Protein AF-A0AA38FRG4-F1 (afdb_monomer)

Radius of gyration: 27.63 Å; Cα contacts (8 Å, |Δi|>4): 404; chains: 1; bounding box: 90×55×82 Å

Sequence (352 aa):
MNSLAKKHKYNHRPVVGMKALSFIKSSSHKRFLVSGFQTSMDIDGVNDRKAYLTDAPTVLHEALYTKGMEDLHLLQPQICNYYSETVTPDWLAQAKAAVPHGQQQQNVPTTPKHKEEDETFQVIEEFNKWRSDPELAEAVAAIKALAAVIKRSQANTMMELEHELTNASDSLKAWNEMSISLSAGCDLFMRYVTRTNALEYEDFSAGKSRLIERGERFGEISFKARKTIAMLGQDFVRDCSTILVHGFSRVVLALLKMAALNGKHFSVICTEGRPDNTGIEMSKELIAAGVPVKLILDSAVAYTMEKIDTVLFGADGVVESGGIINMIGTYQTALVAHSMNKPVYVAAESFK

Secondary structure (DSSP, 8-state):
--------------------------SSS---EE-------------------------SSSSSSSS-TT-TTSSTTTSTTS------HHHHHHHHHTS-----------------------HHHHHHHHHTSTTS-HHHHHHHHHHHHHHH---SSHHHHHHHHHHHHHHHHHH-TT-HHHHHHHHHHHHHHHSS-GGG-S-HHHHHHHHHHHHHHHHHHHHHHHHHHHHHHGGGS-TTEEEEE-S--HHHHHHHHHHHHTT--EEEEEE--TTTTHHHHHHHHHHHTT--EEEE-GGGHHHHGGG-SEEEE--SEE-TTS-EE-STTHHHHHHHHHHTT--EEEEE-TT-

Foldseek 3Di:
DDDDDDDDDDDDDDDDDDDDDPFPDFPPPAGADEPDDDDDDDDDDDDDDDDDDDDDDPPPPPPPPPDDDDPPPVCVVPPVPPDPPPCDVVVVVVVVVVDDPDDDDDDDPDDDPDDDDDDDDDLVVQLVVQVVDPLDDSLLSSLVSLLVLLVPDPDQDPVVSLVSLVVSLVVQCVVPVPQPLNNLSSVVLSCQLVVDPPPPDPHPVVSSVVSSVRSVVVSVCLSCQLVVLLVVVLVVQAAAFEEEEEFDDPSVLSNLLSNVVVPGAYAYEFELHPDVRRSVVSQVSCVVSVHHYDYDHLVCLLVCLVRHQAYEYEASDADPSRDGHDGPSPVVNVVSCVVVVHYYYYGYYPSD

Mean predicted aligned error: 16.5 Å

InterPro domains:
  IPR000649 Initiation factor 2B-related [PF01008] (134-352)
  IPR037171 NagB/RpiA transferase-like [SSF100950] (134-352)
  IPR042528 Translation initiation factor eIF-2B subunit alpha, N-terminal [G3DSA:1.20.120.1070] (118-221)
  IPR042529 Initiation factor 2B-like, C-terminal [G3DSA:3.40.50.10470] (224-352)
  IPR051501 Eukaryotic initiation factor 2B subunits alpha/beta/delta [PTHR45860] (86-352)

Structure (mmCIF, N/CA/C/O backbone):
data_AF-A0AA38FRG4-F1
#
_entry.id   AF-A0AA38FRG4-F1
#
loop_
_atom_site.group_PDB
_atom_site.id
_atom_site.type_symbol
_atom_site.label_atom_id
_atom_site.label_alt_id
_atom_site.label_comp_id
_atom_site.label_asym_id
_atom_site.label_entity_id
_atom_site.label_seq_id
_atom_site.pdbx_PDB_ins_code
_atom_site.Cartn_x
_atom_site.Cartn_y
_atom_site.Cartn_z
_atom_site.occupancy
_atom_site.B_iso_or_equiv
_atom_site.auth_seq_id
_atom_site.auth_comp_id
_atom_site.auth_asym_id
_atom_site.auth_atom_id
_atom_site.pdbx_PDB_model_num
ATOM 1 N N . MET A 1 1 ? -52.459 -33.312 -27.456 1.00 32.09 1 MET A N 1
ATOM 2 C CA . MET A 1 1 ? -51.080 -33.629 -27.035 1.00 32.09 1 MET A CA 1
ATOM 3 C C . MET A 1 1 ? -50.402 -32.330 -26.625 1.00 32.09 1 MET A C 1
ATOM 5 O O . MET A 1 1 ? -50.318 -31.457 -27.471 1.00 32.09 1 MET A O 1
ATOM 9 N N . ASN A 1 2 ? -50.073 -32.217 -25.328 1.00 27.27 2 ASN A N 1
ATOM 10 C CA . ASN A 1 2 ? -48.983 -31.476 -24.653 1.00 27.27 2 ASN A CA 1
ATOM 11 C C . ASN A 1 2 ? -48.492 -30.148 -25.282 1.00 27.27 2 ASN A C 1
ATOM 13 O O . ASN A 1 2 ? -48.165 -30.104 -26.452 1.00 27.27 2 ASN A O 1
ATOM 17 N N . SER A 1 3 ? -48.288 -29.033 -24.577 1.00 27.42 3 SER A N 1
ATOM 18 C CA . SER A 1 3 ? -47.913 -28.831 -23.176 1.00 27.42 3 SER A CA 1
ATOM 19 C C . SER A 1 3 ? -48.090 -27.352 -22.814 1.00 27.42 3 SER A C 1
ATOM 21 O O . SER A 1 3 ? -47.781 -26.463 -23.604 1.00 27.42 3 SER A O 1
ATOM 23 N N . LEU A 1 4 ? -48.541 -27.109 -21.586 1.00 29.30 4 LEU A N 1
ATOM 24 C CA . LEU A 1 4 ? -48.601 -25.816 -20.912 1.00 29.30 4 LEU A CA 1
ATOM 25 C C . LEU A 1 4 ? -47.201 -25.215 -20.695 1.00 29.30 4 LEU A C 1
ATOM 27 O O . LEU A 1 4 ? -46.300 -25.907 -20.231 1.00 29.30 4 LEU A O 1
ATOM 31 N N . ALA A 1 5 ? -47.065 -23.902 -20.889 1.00 30.22 5 ALA A N 1
ATOM 32 C CA . ALA A 1 5 ? -46.059 -23.091 -20.204 1.00 30.22 5 ALA A CA 1
ATOM 33 C C . ALA A 1 5 ? -46.665 -21.720 -19.864 1.00 30.22 5 ALA A C 1
ATOM 35 O O . ALA A 1 5 ? -46.966 -20.901 -20.733 1.00 30.22 5 ALA A O 1
ATOM 36 N N . LYS A 1 6 ? -46.909 -21.506 -18.567 1.00 29.31 6 LYS A N 1
ATOM 37 C CA . LYS A 1 6 ? -47.454 -20.275 -17.984 1.00 29.31 6 LYS A CA 1
ATOM 38 C C . LYS A 1 6 ? -46.476 -19.111 -18.197 1.00 29.31 6 LYS A C 1
ATOM 40 O O . LYS A 1 6 ? -45.348 -19.159 -17.720 1.00 29.31 6 LYS A O 1
ATOM 45 N N . LYS A 1 7 ? -46.935 -18.032 -18.840 1.00 27.91 7 LYS A N 1
ATOM 46 C CA . LYS A 1 7 ? -46.285 -16.710 -18.812 1.00 27.91 7 LYS A CA 1
ATOM 47 C C . LYS A 1 7 ? -46.582 -16.033 -17.469 1.00 27.91 7 LYS A C 1
ATOM 49 O O . LYS A 1 7 ? -47.723 -15.641 -17.228 1.00 27.91 7 LYS A O 1
ATOM 54 N N . HIS A 1 8 ? -45.572 -15.842 -16.622 1.00 27.53 8 HIS A N 1
ATOM 55 C CA . HIS A 1 8 ? -45.647 -14.880 -15.520 1.00 27.53 8 HIS A CA 1
ATOM 56 C C . HIS A 1 8 ? -45.080 -13.526 -15.961 1.00 27.53 8 HIS A C 1
ATOM 58 O O . HIS A 1 8 ? -43.918 -13.406 -16.336 1.00 27.53 8 HIS A O 1
ATOM 64 N N . LYS A 1 9 ? -45.956 -12.514 -15.934 1.00 27.03 9 LYS A N 1
ATOM 65 C CA . LYS A 1 9 ? -45.638 -11.089 -16.059 1.00 27.03 9 LYS A CA 1
ATOM 66 C C . LYS A 1 9 ? -44.822 -10.655 -14.838 1.00 27.03 9 LYS A C 1
ATOM 68 O O . LYS A 1 9 ? -45.334 -10.746 -13.726 1.00 27.03 9 LYS A O 1
ATOM 73 N N . TYR A 1 10 ? -43.622 -10.119 -15.048 1.00 26.03 10 TYR A N 1
ATOM 74 C CA . TYR A 1 10 ? -42.936 -9.296 -14.051 1.00 26.03 10 TYR A CA 1
ATOM 75 C C . TYR A 1 10 ? -42.998 -7.826 -14.468 1.00 26.03 10 TYR A C 1
ATOM 77 O O . TYR A 1 10 ? -42.721 -7.465 -15.609 1.00 26.03 10 TYR A O 1
ATOM 85 N N . ASN A 1 11 ? -43.448 -7.007 -13.520 1.00 24.27 11 ASN A N 1
ATOM 86 C CA . ASN A 1 11 ? -43.661 -5.570 -13.622 1.00 24.27 11 ASN A CA 1
ATOM 87 C C . ASN A 1 11 ? -42.342 -4.823 -13.873 1.00 24.27 11 ASN A C 1
ATOM 89 O O . ASN A 1 11 ? -41.396 -4.958 -13.098 1.00 24.27 11 ASN A O 1
ATOM 93 N N . HIS A 1 12 ? -42.317 -3.971 -14.898 1.00 24.98 12 HIS A N 1
ATOM 94 C CA . HIS A 1 12 ? -41.267 -2.977 -15.104 1.00 24.98 12 HIS A CA 1
ATOM 95 C C . HIS A 1 12 ? -41.387 -1.839 -14.076 1.00 24.98 12 HIS A C 1
ATOM 97 O O . HIS A 1 12 ? -42.435 -1.206 -13.953 1.00 24.98 12 HIS A O 1
ATOM 103 N N . ARG A 1 13 ? -40.282 -1.523 -13.393 1.00 23.61 13 ARG A N 1
ATOM 104 C CA . ARG A 1 13 ? -39.976 -0.168 -12.905 1.00 23.61 13 ARG A CA 1
ATOM 105 C C . ARG A 1 13 ? -38.608 0.243 -13.469 1.00 23.61 13 ARG A C 1
ATOM 107 O O . ARG A 1 13 ? -37.748 -0.627 -13.609 1.00 23.61 13 ARG A O 1
ATOM 114 N N . PRO A 1 14 ? -38.408 1.518 -13.839 1.00 23.52 14 PRO A N 1
ATOM 115 C CA . PRO A 1 14 ? -37.229 1.945 -14.580 1.00 23.52 14 PRO A CA 1
ATOM 116 C C . PRO A 1 14 ? -36.024 2.083 -13.641 1.00 23.52 14 PRO A C 1
ATOM 118 O O . PRO A 1 14 ? -36.088 2.798 -12.643 1.00 23.52 14 PRO A O 1
ATOM 121 N N . VAL A 1 15 ? -34.921 1.410 -13.973 1.00 24.52 15 VAL A N 1
ATOM 122 C CA . VAL A 1 15 ? -33.608 1.667 -13.369 1.00 24.52 15 VAL A CA 1
ATOM 123 C C . VAL A 1 15 ? -32.967 2.788 -14.176 1.00 24.52 15 VAL A C 1
ATOM 125 O O . VAL A 1 15 ? -32.616 2.614 -15.341 1.00 24.52 15 VAL A O 1
ATOM 128 N N . VAL A 1 16 ? -32.881 3.964 -13.565 1.00 22.97 16 VAL A N 1
ATOM 129 C CA . VAL A 1 16 ? -32.212 5.135 -14.128 1.00 22.97 16 VAL A CA 1
ATOM 130 C C . VAL A 1 16 ? -30.699 4.982 -13.950 1.00 22.97 16 VAL A C 1
ATOM 132 O O . VAL A 1 16 ? -30.221 4.859 -12.829 1.00 22.97 16 VAL A O 1
ATOM 135 N N . GLY A 1 17 ? -29.971 5.060 -15.066 1.00 20.22 17 GLY A N 1
ATOM 136 C CA . GLY A 1 17 ? -28.739 5.849 -15.167 1.00 20.22 17 GLY A CA 1
ATOM 137 C C . GLY A 1 17 ? -27.430 5.223 -14.683 1.00 20.22 17 GLY A C 1
ATOM 138 O O . GLY A 1 17 ? -27.029 5.391 -13.539 1.00 20.22 17 GLY A O 1
ATOM 139 N N . MET A 1 18 ? -26.718 4.607 -15.628 1.00 21.94 18 MET A N 1
ATOM 140 C CA . MET A 1 18 ? -25.297 4.233 -15.595 1.00 21.94 18 MET A CA 1
ATOM 141 C C . MET A 1 18 ? -24.350 5.326 -15.062 1.00 21.94 18 MET A C 1
ATOM 143 O O . MET A 1 18 ? -24.463 6.481 -15.465 1.00 21.94 18 MET A O 1
ATOM 147 N N . LYS A 1 19 ? -23.303 4.908 -14.332 1.00 20.05 19 LYS A N 1
ATOM 148 C CA . LYS A 1 19 ? -21.913 5.392 -14.477 1.00 20.05 19 LYS A CA 1
ATOM 149 C C . LYS A 1 19 ? -20.929 4.284 -14.066 1.00 20.05 19 LYS A C 1
ATOM 151 O O . LYS A 1 19 ? -21.194 3.518 -13.145 1.00 20.05 19 LYS A O 1
ATOM 156 N N . ALA A 1 20 ? -19.854 4.165 -14.841 1.00 24.30 20 ALA A N 1
ATOM 157 C CA . ALA A 1 20 ? -18.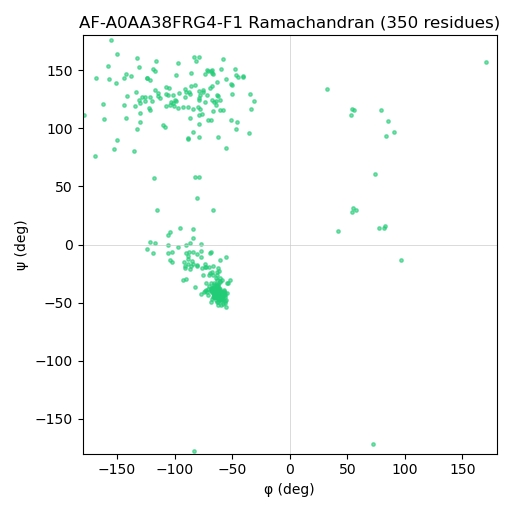942 3.027 -14.922 1.00 24.30 20 ALA A CA 1
ATOM 158 C C . ALA A 1 20 ? -18.198 2.709 -13.610 1.00 24.30 20 ALA A C 1
ATOM 160 O O . ALA A 1 20 ? -17.536 3.572 -13.043 1.00 24.30 20 ALA A O 1
ATOM 161 N N . LEU A 1 21 ? -18.275 1.447 -13.184 1.00 28.28 21 LEU A N 1
ATOM 162 C CA . LEU A 1 21 ? -17.545 0.844 -12.067 1.00 28.28 21 LEU A CA 1
ATOM 163 C C . LEU A 1 21 ? -17.219 -0.599 -12.470 1.00 28.28 21 LEU A C 1
ATOM 165 O O . LEU A 1 21 ? -18.132 -1.380 -12.740 1.00 28.28 21 LEU A O 1
ATOM 169 N N . SER A 1 22 ? -15.940 -0.970 -12.521 1.00 23.91 22 SER A N 1
ATOM 170 C CA . SER A 1 22 ? -15.543 -2.371 -12.678 1.00 23.91 22 SER A CA 1
ATOM 171 C C . SER A 1 22 ? -15.670 -3.076 -11.324 1.00 23.91 22 SER A C 1
ATOM 173 O O . SER A 1 22 ? -14.757 -3.035 -10.503 1.00 23.91 22 SER A O 1
ATOM 175 N N . PHE A 1 23 ? -16.825 -3.690 -11.064 1.00 29.41 23 PHE A N 1
ATOM 176 C CA . PHE A 1 23 ? -17.017 -4.590 -9.927 1.00 29.41 23 PHE A CA 1
ATOM 177 C C . PHE A 1 23 ? -16.525 -5.995 -10.294 1.00 29.41 23 PHE A C 1
ATOM 179 O O . PHE A 1 23 ? -17.131 -6.644 -11.145 1.00 29.41 23 PHE A O 1
ATOM 186 N N . ILE A 1 24 ? -15.499 -6.513 -9.611 1.00 29.52 24 ILE A N 1
ATOM 187 C CA . ILE A 1 24 ? -15.282 -7.966 -9.553 1.00 29.52 24 ILE A CA 1
ATOM 188 C C . ILE A 1 24 ? -16.266 -8.510 -8.517 1.00 29.52 24 ILE A C 1
ATOM 190 O O . ILE A 1 24 ? -16.108 -8.321 -7.310 1.00 29.52 24 ILE A O 1
ATOM 194 N N . LYS A 1 25 ? -17.339 -9.137 -8.998 1.00 21.94 25 LYS A N 1
ATOM 195 C CA . LYS A 1 25 ? -18.357 -9.776 -8.164 1.00 21.94 25 LYS A CA 1
ATOM 196 C C . LYS A 1 25 ? -17.918 -11.222 -7.903 1.00 21.94 25 LYS A C 1
ATOM 198 O O . LYS A 1 25 ? -18.236 -12.106 -8.685 1.00 21.94 25 LYS A O 1
ATOM 203 N N . SER A 1 26 ? -17.175 -11.460 -6.822 1.00 29.41 26 SER A N 1
ATOM 204 C CA . SER A 1 26 ? -16.936 -12.824 -6.321 1.00 29.41 26 SER A CA 1
ATOM 205 C C . SER A 1 26 ? -18.132 -13.269 -5.469 1.00 29.41 26 SER A C 1
ATOM 207 O O . SER A 1 26 ? -18.667 -12.474 -4.689 1.00 29.41 26 SER A O 1
ATOM 209 N N . SER A 1 27 ? -18.580 -14.518 -5.638 1.00 26.73 27 SER A N 1
ATOM 210 C CA . SER A 1 27 ? -19.829 -15.115 -5.115 1.00 26.73 27 SER A CA 1
ATOM 211 C C . SER A 1 27 ? -19.916 -15.264 -3.586 1.00 26.73 27 SER A C 1
ATOM 213 O O . SER A 1 27 ? -20.589 -16.149 -3.066 1.00 26.73 27 SER A O 1
ATOM 215 N N . SER A 1 28 ? -19.266 -14.396 -2.818 1.00 29.09 28 SER A N 1
ATOM 216 C CA . SER A 1 28 ? -19.343 -14.366 -1.358 1.00 29.09 28 SER A CA 1
ATOM 217 C C . SER A 1 28 ? -19.087 -12.947 -0.847 1.00 29.09 28 SER A C 1
ATOM 219 O O . SER A 1 28 ? -17.965 -12.628 -0.490 1.00 29.09 28 SER A O 1
ATOM 221 N N . HIS A 1 29 ? -20.113 -12.084 -0.859 1.00 30.72 29 HIS A N 1
ATOM 222 C CA . HIS A 1 29 ? -20.277 -10.831 -0.083 1.00 30.72 29 HIS A 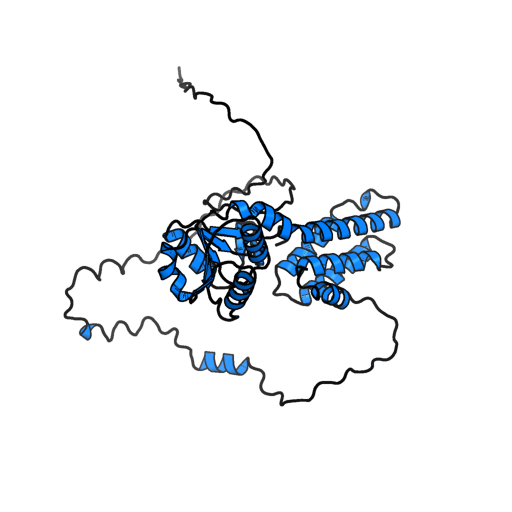CA 1
ATOM 223 C C . HIS A 1 29 ? -19.090 -9.841 0.111 1.00 30.72 29 HIS A C 1
ATOM 225 O O . HIS A 1 29 ? -19.227 -8.888 0.877 1.00 30.72 29 HIS A O 1
ATOM 231 N N . LYS A 1 30 ? -17.963 -9.964 -0.597 1.00 33.78 30 LYS A N 1
ATOM 232 C CA . LYS A 1 30 ? -16.808 -9.054 -0.502 1.00 33.78 30 LYS A CA 1
ATOM 233 C C . LYS A 1 30 ? -16.940 -7.918 -1.519 1.00 33.78 30 LYS A C 1
ATOM 235 O O . LYS A 1 30 ? -17.152 -8.167 -2.704 1.00 33.78 30 LYS A O 1
ATOM 240 N N . ARG A 1 31 ? -16.831 -6.665 -1.062 1.00 33.06 31 ARG A N 1
ATOM 241 C CA . ARG A 1 31 ? -16.775 -5.474 -1.929 1.00 33.06 31 ARG A CA 1
ATOM 242 C C . ARG A 1 31 ? -15.336 -4.974 -1.978 1.00 33.06 31 ARG A C 1
ATOM 244 O O . ARG A 1 31 ? -14.778 -4.626 -0.943 1.00 33.06 31 ARG A O 1
ATOM 251 N N . PHE A 1 32 ? -14.764 -4.936 -3.175 1.00 32.09 32 PHE A N 1
ATOM 252 C CA . PHE A 1 32 ? -13.413 -4.440 -3.421 1.00 32.09 32 PHE A CA 1
ATOM 253 C C . PHE A 1 32 ? -13.456 -3.001 -3.936 1.00 32.09 32 PHE A C 1
ATOM 255 O O . PHE A 1 32 ? -14.356 -2.640 -4.697 1.00 32.09 32 PHE A O 1
ATOM 262 N N . LEU A 1 33 ? -12.458 -2.204 -3.556 1.00 32.94 33 LEU A N 1
ATOM 263 C CA . LEU A 1 33 ? -12.144 -0.929 -4.194 1.00 32.94 33 LEU A CA 1
ATOM 264 C C . LEU A 1 33 ? -10.834 -1.097 -4.949 1.00 32.94 33 LEU A C 1
ATOM 266 O O . LEU A 1 33 ? -9.768 -1.116 -4.342 1.00 32.94 33 LEU A O 1
ATOM 270 N N . VAL A 1 34 ? -10.927 -1.239 -6.269 1.00 32.59 34 VAL A N 1
ATOM 271 C CA . VAL A 1 34 ? -9.769 -1.365 -7.160 1.00 32.59 34 VAL A CA 1
ATOM 272 C C . VAL A 1 34 ? -9.822 -0.226 -8.168 1.00 32.59 34 VAL A C 1
ATOM 274 O O . VAL A 1 34 ? -10.831 -0.041 -8.849 1.00 32.59 34 VAL A O 1
ATOM 277 N N . SER A 1 35 ? -8.739 0.542 -8.289 1.00 30.19 35 SER A N 1
ATOM 278 C CA . SER A 1 35 ? -8.594 1.533 -9.356 1.00 30.19 35 SER A CA 1
ATOM 279 C C . SER A 1 35 ? -7.960 0.893 -10.601 1.00 30.19 35 SER A C 1
ATOM 281 O O . SER A 1 35 ? -6.741 0.847 -10.720 1.00 30.19 35 SER A O 1
ATOM 283 N N . GLY A 1 36 ? -8.812 0.398 -11.506 1.00 25.39 36 GLY A N 1
ATOM 284 C CA . GLY A 1 36 ? -8.621 0.268 -12.961 1.00 25.39 36 GLY A CA 1
ATOM 285 C C . GLY A 1 36 ? -7.382 -0.439 -13.543 1.00 25.39 36 GLY A C 1
ATOM 286 O O . GLY A 1 36 ? -6.306 0.144 -13.614 1.00 25.39 36 GLY A O 1
ATOM 287 N N . PHE A 1 37 ? -7.620 -1.603 -14.158 1.00 25.92 37 PHE A N 1
ATOM 288 C CA . PHE A 1 37 ? -7.242 -1.923 -15.546 1.00 25.92 37 PHE A CA 1
ATOM 289 C C . PHE A 1 37 ? -8.395 -2.750 -16.140 1.00 25.92 37 PHE A C 1
ATOM 291 O O . PHE A 1 37 ? -8.844 -3.712 -15.522 1.00 25.92 37 PHE A O 1
ATOM 298 N N . GLN A 1 38 ? -8.927 -2.349 -17.297 1.00 22.83 38 GLN A N 1
ATOM 299 C CA . GLN A 1 38 ? -10.014 -3.055 -17.978 1.00 22.83 38 GLN A CA 1
ATOM 300 C C . GLN A 1 38 ? -9.442 -3.728 -19.224 1.00 22.83 38 GLN A C 1
ATOM 302 O O . GLN A 1 38 ? -9.222 -3.081 -20.242 1.00 22.83 38 GLN A O 1
ATOM 307 N N . THR A 1 39 ? -9.197 -5.032 -19.132 1.00 23.09 39 THR A N 1
ATOM 308 C CA . THR A 1 39 ? -9.015 -5.902 -20.297 1.00 23.09 39 THR A CA 1
ATOM 309 C C . THR A 1 39 ? -9.924 -7.105 -20.118 1.00 23.09 39 THR A C 1
ATOM 311 O O . THR A 1 39 ? -9.742 -7.887 -19.189 1.00 23.09 39 THR A O 1
ATOM 314 N N . SER A 1 40 ? -10.932 -7.205 -20.979 1.00 21.20 40 SER A N 1
ATOM 315 C CA . SER A 1 40 ? -11.816 -8.359 -21.110 1.00 21.20 40 SER A CA 1
ATOM 316 C C . SER A 1 40 ? -11.009 -9.601 -21.485 1.00 21.20 40 SER A C 1
ATOM 318 O O . SER A 1 40 ? -10.318 -9.596 -22.504 1.00 21.20 40 SER A O 1
ATOM 320 N N . MET A 1 41 ? -11.119 -10.657 -20.687 1.00 23.62 41 MET A N 1
ATOM 321 C CA . MET A 1 41 ? -10.761 -12.014 -21.084 1.00 23.62 41 MET A CA 1
ATOM 322 C C . MET A 1 41 ? -11.939 -12.914 -20.722 1.00 23.62 41 MET A C 1
ATOM 324 O O . MET A 1 41 ? -12.188 -13.178 -19.549 1.00 23.62 41 MET A O 1
ATOM 328 N N . ASP A 1 42 ? -12.679 -13.320 -21.751 1.00 21.36 42 ASP A N 1
ATOM 329 C CA . ASP A 1 42 ? -13.597 -14.450 -21.697 1.00 21.36 42 ASP A CA 1
ATOM 330 C C . ASP A 1 42 ? -12.758 -15.731 -21.685 1.00 21.36 42 ASP A C 1
ATOM 332 O O . ASP A 1 42 ? -11.962 -15.957 -22.599 1.00 21.36 42 ASP A O 1
ATOM 336 N N . ILE A 1 43 ? -12.925 -16.567 -20.661 1.00 25.17 43 ILE A N 1
ATOM 337 C CA . ILE A 1 43 ? -12.524 -17.975 -20.710 1.00 25.17 43 ILE A CA 1
ATOM 338 C C . ILE A 1 43 ? -13.695 -18.789 -20.164 1.00 25.17 43 ILE A C 1
ATOM 340 O O . ILE A 1 43 ? -13.911 -18.892 -18.956 1.00 25.17 43 ILE A O 1
ATOM 344 N N . ASP A 1 44 ? -14.471 -19.334 -21.096 1.00 22.94 44 ASP A N 1
ATOM 345 C CA . ASP A 1 44 ? -15.471 -20.360 -20.846 1.00 22.94 44 ASP A CA 1
ATOM 346 C C . ASP A 1 44 ? -14.803 -21.690 -20.463 1.00 22.94 44 ASP A C 1
ATOM 348 O O . ASP A 1 44 ? -13.908 -22.170 -21.155 1.00 22.94 44 ASP A O 1
ATOM 352 N N . GLY A 1 45 ? -15.342 -22.314 -19.411 1.00 23.62 45 GLY A N 1
ATOM 353 C CA . GLY A 1 45 ? -15.413 -23.767 -19.235 1.00 23.62 45 GLY A CA 1
ATOM 354 C C . GLY A 1 45 ? -14.150 -24.495 -18.765 1.00 23.62 45 GLY A C 1
ATOM 355 O O . GLY A 1 45 ? -13.201 -24.641 -19.514 1.00 23.62 45 GLY A O 1
ATOM 356 N N . VAL A 1 46 ? -14.209 -25.093 -17.570 1.00 24.48 46 VAL A N 1
ATOM 357 C CA . VAL A 1 46 ? -14.228 -26.559 -17.376 1.00 24.48 46 VAL A CA 1
ATOM 358 C C . VAL A 1 46 ? -14.747 -26.834 -15.960 1.00 24.48 46 VAL A C 1
ATOM 360 O O . VAL A 1 46 ? -14.203 -26.369 -14.961 1.00 24.48 46 VAL A O 1
ATOM 363 N N . ASN A 1 47 ? -15.850 -27.575 -15.914 1.00 24.92 47 ASN A N 1
ATOM 364 C CA . ASN A 1 47 ? -16.455 -28.163 -14.727 1.00 24.92 47 ASN A CA 1
ATOM 365 C C . ASN A 1 47 ? -15.738 -29.491 -14.397 1.00 24.92 47 ASN A C 1
ATOM 367 O O . ASN A 1 47 ? -15.135 -30.093 -15.279 1.00 24.92 47 ASN A O 1
ATOM 371 N N . ASP A 1 48 ? -15.901 -29.960 -13.161 1.00 24.83 48 ASP A N 1
ATOM 372 C CA . ASP A 1 48 ? -15.456 -31.248 -12.599 1.00 24.83 48 ASP A CA 1
ATOM 373 C C . ASP A 1 48 ? -14.025 -31.347 -12.047 1.00 24.83 48 ASP A C 1
ATOM 375 O O . ASP A 1 48 ? -13.048 -31.551 -12.764 1.00 24.83 48 ASP A O 1
ATOM 379 N N . ARG A 1 49 ? -13.953 -31.384 -10.706 1.00 24.48 49 ARG A N 1
ATOM 380 C CA . ARG A 1 49 ? -13.391 -32.517 -9.944 1.00 24.48 49 ARG A CA 1
ATOM 381 C C . ARG A 1 49 ? -13.852 -32.466 -8.480 1.00 24.48 49 ARG A C 1
ATOM 383 O O . ARG A 1 49 ? -13.401 -31.644 -7.690 1.00 24.48 49 ARG A O 1
ATOM 390 N N . LYS A 1 50 ? -14.747 -33.392 -8.119 1.00 24.00 50 LYS A N 1
ATOM 391 C CA . LYS A 1 50 ? -14.935 -33.888 -6.746 1.00 24.00 50 LYS A CA 1
ATOM 392 C C . LYS A 1 50 ? -13.785 -34.842 -6.410 1.00 24.00 50 LYS A C 1
ATOM 394 O O . LYS A 1 50 ? -13.561 -35.752 -7.203 1.00 24.00 50 LYS A O 1
ATOM 399 N N . ALA A 1 51 ? -13.160 -34.702 -5.236 1.00 23.58 51 ALA A N 1
ATOM 400 C CA . ALA A 1 51 ? -12.613 -35.820 -4.450 1.00 23.58 51 ALA A CA 1
ATOM 401 C C . ALA A 1 51 ? -11.971 -35.366 -3.116 1.00 23.58 51 ALA A C 1
ATOM 403 O O . ALA A 1 51 ? -10.913 -34.754 -3.117 1.00 23.58 51 ALA A O 1
ATOM 404 N N . TYR A 1 52 ? -12.638 -35.749 -2.020 1.00 23.47 52 TYR A N 1
ATOM 405 C CA . TYR A 1 52 ? -12.130 -36.283 -0.741 1.00 23.47 52 TYR A CA 1
ATOM 406 C C . TYR A 1 52 ? -11.097 -35.529 0.121 1.00 23.47 52 TYR A C 1
ATOM 408 O O . TYR A 1 52 ? -9.923 -35.455 -0.215 1.00 23.47 52 TYR A O 1
ATOM 416 N N . LEU A 1 53 ? -11.557 -35.148 1.322 1.00 24.50 53 LEU A N 1
ATOM 417 C CA . LEU A 1 53 ? -10.923 -35.335 2.647 1.00 24.50 53 LEU A CA 1
ATOM 418 C C . LEU A 1 53 ? -11.994 -34.953 3.700 1.00 24.50 53 LEU A C 1
ATOM 420 O O . LEU A 1 53 ? -12.212 -33.776 3.957 1.00 24.50 53 LEU A O 1
ATOM 424 N N . THR A 1 54 ? -12.986 -35.816 3.949 1.00 24.92 54 THR A N 1
ATOM 425 C CA . THR A 1 54 ? -13.109 -36.742 5.103 1.00 24.92 54 THR A CA 1
ATOM 426 C C . THR A 1 54 ? -13.000 -36.086 6.487 1.00 24.92 54 THR A C 1
ATOM 428 O O . THR A 1 54 ? -11.960 -35.558 6.861 1.00 24.92 54 THR A O 1
ATOM 431 N N . ASP A 1 55 ? -14.120 -36.201 7.202 1.00 28.16 55 ASP A N 1
ATOM 432 C CA . ASP A 1 55 ? -14.500 -35.807 8.563 1.00 28.16 55 ASP A CA 1
ATOM 433 C C . ASP A 1 55 ? -13.477 -35.993 9.701 1.00 28.16 55 ASP A C 1
ATOM 435 O O . ASP A 1 55 ? -12.802 -37.019 9.760 1.00 28.16 55 ASP A O 1
ATOM 439 N N . ALA A 1 56 ? -13.490 -35.054 10.671 1.00 28.08 56 ALA A N 1
ATOM 440 C CA . ALA A 1 56 ? -13.665 -35.280 12.129 1.00 28.08 56 ALA A CA 1
ATOM 441 C C . ALA A 1 56 ? -13.393 -33.993 12.971 1.00 28.08 56 ALA A C 1
ATOM 443 O O . ALA A 1 56 ? -12.566 -33.182 12.559 1.00 28.08 56 ALA A O 1
ATOM 444 N N . PRO A 1 57 ? -13.922 -33.837 14.213 1.00 43.97 57 PRO A N 1
ATOM 445 C CA . PRO A 1 57 ? -15.221 -34.297 14.715 1.00 43.97 57 PRO A CA 1
ATOM 446 C C . PRO A 1 57 ? -15.984 -33.272 15.600 1.00 43.97 57 PRO A C 1
ATOM 448 O O . PRO A 1 57 ? -15.446 -32.592 16.474 1.00 43.97 57 PRO A O 1
ATOM 451 N N . THR A 1 58 ? -17.307 -33.293 15.461 1.00 33.06 58 THR A N 1
ATOM 452 C CA . THR A 1 58 ? -18.322 -32.591 16.262 1.00 33.06 58 THR A CA 1
ATOM 453 C C . THR A 1 58 ? -18.656 -33.342 17.568 1.00 33.06 58 THR A C 1
ATOM 455 O 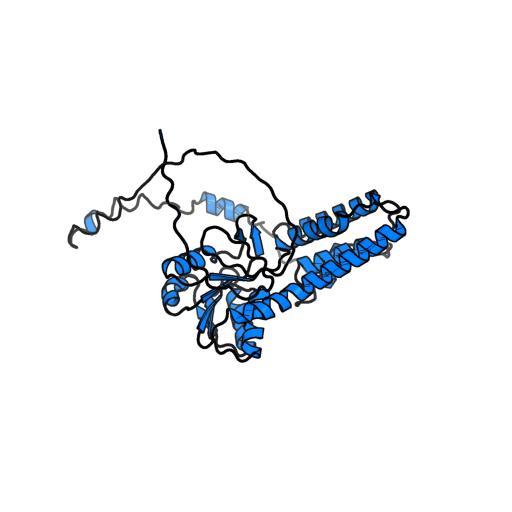O . THR A 1 58 ? -19.801 -33.728 17.770 1.00 33.06 58 THR A O 1
ATOM 458 N N . VAL A 1 59 ? -17.679 -33.613 18.450 1.00 31.31 59 VAL A N 1
ATOM 459 C CA . VAL A 1 59 ? -17.916 -34.455 19.661 1.00 31.31 59 VAL A CA 1
ATOM 460 C C . VAL A 1 59 ? -17.546 -33.784 20.999 1.00 31.31 59 VAL A C 1
ATOM 462 O O . VAL A 1 59 ? -17.860 -34.305 22.062 1.00 31.31 59 VAL A O 1
ATOM 465 N N . LEU A 1 60 ? -16.981 -32.574 21.009 1.00 32.69 60 LEU A N 1
ATOM 466 C CA . LEU A 1 60 ? -16.632 -31.893 22.273 1.00 32.69 60 LEU A CA 1
ATOM 467 C C . LEU A 1 60 ? -17.754 -31.035 22.881 1.00 32.69 60 LEU A C 1
ATOM 469 O O . LEU A 1 60 ? -17.640 -30.603 24.025 1.00 32.69 60 LEU A O 1
ATOM 473 N N . HIS A 1 61 ? -18.853 -30.808 22.158 1.00 37.56 61 HIS A N 1
ATOM 474 C CA . HIS A 1 61 ? -19.894 -29.873 22.598 1.00 37.56 61 HIS A CA 1
ATOM 475 C C . HIS A 1 61 ? -20.983 -30.509 23.490 1.00 37.56 61 HIS A C 1
ATOM 477 O O . HIS A 1 61 ? -21.746 -29.784 24.125 1.00 37.56 61 HIS A O 1
ATOM 483 N N . GLU A 1 62 ? -21.053 -31.842 23.584 1.00 32.44 62 GLU A N 1
ATOM 484 C CA . GLU A 1 62 ? -22.130 -32.538 24.315 1.00 32.44 62 GLU A CA 1
ATOM 485 C C . GLU A 1 62 ? -21.705 -33.061 25.702 1.00 32.44 62 GLU A C 1
ATOM 487 O O . GLU A 1 62 ? -22.549 -33.330 26.549 1.00 32.44 62 GLU A O 1
ATOM 492 N N . ALA A 1 63 ? -20.400 -33.131 25.997 1.00 31.50 63 ALA A N 1
ATOM 493 C CA . ALA A 1 63 ? -19.900 -33.657 27.274 1.00 31.50 63 ALA A CA 1
ATOM 494 C C . ALA A 1 63 ? -19.815 -32.612 28.407 1.00 31.50 63 ALA A C 1
ATOM 496 O O . ALA A 1 63 ? -19.809 -32.977 29.582 1.00 31.50 63 ALA A O 1
ATOM 497 N N . LEU A 1 64 ? -19.765 -31.316 28.080 1.00 39.28 64 LEU A N 1
ATOM 498 C CA . LEU A 1 64 ? -19.577 -30.241 29.067 1.00 39.28 64 LEU A CA 1
ATOM 499 C C . LEU A 1 64 ? -20.885 -29.730 29.693 1.00 39.28 64 LEU A C 1
ATOM 501 O O . LEU A 1 64 ? -20.834 -28.941 30.632 1.00 39.28 64 LEU A O 1
ATOM 505 N N . TYR A 1 65 ? -22.048 -30.182 29.212 1.00 37.59 65 TYR A N 1
ATOM 506 C CA . TYR A 1 65 ? -23.352 -29.658 29.644 1.00 37.59 65 TYR A CA 1
ATOM 507 C C . TYR A 1 65 ? -24.122 -30.550 30.635 1.00 37.59 65 TYR A C 1
ATOM 509 O O . TYR A 1 65 ? -25.154 -30.123 31.147 1.00 37.59 65 TYR A O 1
ATOM 517 N N . THR A 1 66 ? -23.649 -31.765 30.944 1.00 36.69 66 THR A N 1
ATOM 518 C CA . THR A 1 66 ? -24.451 -32.764 31.689 1.00 36.69 66 THR A CA 1
ATOM 519 C C . THR A 1 66 ? -23.871 -33.273 33.009 1.00 36.69 66 THR A C 1
ATOM 521 O O . THR A 1 66 ? -24.519 -34.101 33.647 1.00 36.69 66 THR A O 1
ATOM 524 N N . LYS A 1 67 ? -22.710 -32.807 33.487 1.00 35.59 67 LYS A N 1
ATOM 525 C CA . LYS A 1 67 ? -22.206 -33.217 34.813 1.00 35.59 67 LYS A CA 1
ATOM 526 C C . LYS A 1 67 ? -21.782 -32.032 35.671 1.00 35.59 67 LYS A C 1
ATOM 528 O O . LYS A 1 67 ? -20.977 -31.205 35.260 1.00 35.59 67 LYS A O 1
ATOM 533 N N . GLY A 1 68 ? -22.384 -31.978 36.858 1.00 36.25 68 GLY A N 1
ATOM 534 C CA . GLY A 1 68 ? -22.153 -30.982 37.893 1.00 36.25 68 GLY A CA 1
ATOM 535 C C . GLY A 1 68 ? -20.701 -30.911 38.361 1.00 36.25 68 GLY A C 1
ATOM 536 O O . GLY A 1 68 ? -19.897 -31.823 38.182 1.00 36.25 68 GLY A O 1
ATOM 537 N N . MET A 1 69 ? -20.398 -29.765 38.953 1.00 40.25 69 MET A N 1
ATOM 538 C CA . MET A 1 69 ? -19.079 -29.167 39.132 1.00 40.25 69 MET A CA 1
ATOM 539 C C . MET A 1 69 ? -18.270 -29.743 40.314 1.00 40.25 69 MET A C 1
ATOM 541 O O . MET A 1 69 ? -17.618 -28.979 41.018 1.00 40.25 69 MET A O 1
ATOM 545 N N . GLU A 1 70 ? -18.298 -31.060 40.550 1.00 42.75 70 GLU A N 1
ATOM 546 C CA . GLU A 1 70 ? -17.620 -31.673 41.716 1.00 42.75 70 GLU A CA 1
ATOM 547 C C . GLU A 1 70 ? -16.515 -32.700 41.390 1.00 42.75 70 GLU A C 1
ATOM 549 O O . GLU A 1 70 ? -15.726 -33.020 42.271 1.00 42.75 70 GLU A O 1
ATOM 554 N N . ASP A 1 71 ? -16.318 -33.108 40.129 1.00 41.69 71 ASP A N 1
ATOM 555 C CA . ASP A 1 71 ? -15.324 -34.146 39.768 1.00 41.69 71 ASP A CA 1
ATOM 556 C C . ASP A 1 71 ? -14.158 -33.655 38.877 1.00 41.69 71 ASP A C 1
ATOM 558 O O . ASP A 1 71 ? -13.582 -34.415 38.094 1.00 41.69 71 ASP A O 1
ATOM 562 N N . LEU A 1 72 ? -13.748 -32.383 38.981 1.00 43.75 72 LEU A N 1
ATOM 563 C CA . LEU A 1 72 ? -12.658 -31.848 38.139 1.00 43.75 72 LEU A CA 1
ATOM 564 C C . LEU A 1 72 ? -11.259 -32.402 38.487 1.00 43.75 72 LEU A C 1
ATOM 566 O O . LEU A 1 72 ? -10.351 -32.346 37.658 1.00 43.75 72 LEU A O 1
ATOM 570 N N . HIS A 1 73 ? -11.068 -32.960 39.687 1.00 43.50 73 HIS A N 1
ATOM 571 C CA . HIS A 1 73 ? -9.772 -33.491 40.130 1.00 43.50 73 HIS A CA 1
ATOM 572 C C . HIS A 1 73 ? -9.453 -34.899 39.598 1.00 43.50 73 HIS A C 1
ATOM 574 O O . HIS A 1 73 ? -8.289 -35.292 39.580 1.00 43.50 73 HIS A O 1
ATOM 580 N N . LEU A 1 74 ? -10.450 -35.649 39.113 1.00 44.00 74 LEU A N 1
ATOM 581 C CA . LEU A 1 74 ? -10.267 -37.025 38.626 1.00 44.00 74 LEU A CA 1
ATOM 582 C C . LEU A 1 74 ? -9.935 -37.118 37.124 1.00 44.00 74 LEU A C 1
ATOM 584 O O . LEU A 1 74 ? -9.567 -38.188 36.644 1.00 44.00 74 LEU A O 1
ATOM 588 N N . LEU A 1 75 ? -9.995 -36.005 36.383 1.00 41.91 75 LEU A N 1
ATOM 589 C CA . LEU A 1 75 ? -9.674 -35.939 34.945 1.00 41.91 75 LEU A CA 1
ATOM 590 C C . LEU A 1 75 ? -8.242 -35.456 34.643 1.00 41.91 75 LEU A C 1
ATOM 592 O O . LEU A 1 75 ? -7.820 -35.419 33.485 1.00 41.91 75 LEU A O 1
ATOM 596 N N . GLN A 1 76 ? -7.468 -35.120 35.677 1.00 38.53 76 GLN A N 1
ATOM 597 C CA . GLN A 1 76 ? -6.139 -34.521 35.540 1.00 38.53 76 GLN A CA 1
ATOM 598 C C . GLN A 1 76 ? -5.071 -35.401 34.842 1.00 38.53 76 GLN A C 1
ATOM 600 O O . GLN A 1 76 ? -4.195 -34.821 34.200 1.00 38.53 76 GLN A O 1
ATOM 605 N N . PRO A 1 77 ? -5.121 -36.754 34.847 1.00 38.09 77 PRO A N 1
ATOM 606 C CA . PRO A 1 77 ? -4.127 -37.551 34.117 1.00 38.09 77 PRO A CA 1
ATOM 607 C C . PRO A 1 77 ? -4.444 -37.781 32.629 1.00 38.09 77 PRO A C 1
ATOM 609 O O . PRO A 1 77 ? -3.564 -38.226 31.899 1.00 38.09 77 PRO A O 1
ATOM 612 N N . GLN A 1 78 ? -5.673 -37.523 32.159 1.00 37.47 78 GLN A N 1
ATOM 613 C CA . GLN A 1 78 ? -6.091 -37.885 30.789 1.00 37.47 78 GLN A CA 1
ATOM 614 C C . GLN A 1 78 ? -6.154 -36.700 29.812 1.00 37.47 78 GLN A C 1
ATOM 616 O O . GLN A 1 78 ? -6.184 -36.914 28.603 1.00 37.47 78 GLN A O 1
ATOM 621 N N . ILE A 1 79 ? -6.101 -35.459 30.304 1.00 37.50 79 ILE A N 1
ATOM 622 C CA . ILE A 1 79 ? -6.122 -34.246 29.464 1.00 37.50 79 ILE A CA 1
ATOM 623 C C . ILE A 1 79 ? -4.698 -33.785 29.079 1.00 37.50 79 ILE A C 1
ATOM 625 O O . ILE A 1 79 ? -4.512 -33.118 28.064 1.00 37.50 79 ILE A O 1
ATOM 629 N N . CYS A 1 80 ? -3.662 -34.212 29.811 1.00 31.73 80 CYS A N 1
ATOM 630 C CA . CYS A 1 80 ? -2.270 -33.802 29.564 1.00 31.73 80 CYS A CA 1
ATOM 631 C C . CYS A 1 80 ? -1.567 -34.495 28.378 1.00 31.73 80 CYS A C 1
ATOM 633 O O . CYS A 1 80 ? -0.417 -34.170 28.105 1.00 31.73 80 CYS A O 1
ATOM 635 N N . ASN A 1 81 ? -2.226 -35.404 27.648 1.00 34.84 81 ASN A N 1
ATOM 636 C CA . ASN A 1 81 ? -1.602 -36.154 26.545 1.00 34.84 81 ASN A CA 1
ATOM 637 C C . ASN A 1 81 ? -2.013 -35.702 25.131 1.00 34.84 81 ASN A C 1
ATOM 639 O O . ASN A 1 81 ? -1.648 -36.370 24.170 1.00 34.84 81 ASN A O 1
ATOM 643 N N . TYR A 1 82 ? -2.749 -34.592 24.976 1.00 37.00 82 TYR A N 1
ATOM 644 C CA . TYR A 1 82 ? -3.234 -34.154 23.652 1.00 37.00 82 TYR A CA 1
ATOM 645 C C . TYR A 1 82 ? -2.711 -32.801 23.151 1.00 37.00 82 TYR A C 1
ATOM 647 O O . TYR A 1 82 ? -3.026 -32.410 22.032 1.00 37.00 82 TYR A O 1
ATOM 655 N N . TYR A 1 83 ? -1.853 -32.124 23.916 1.00 38.22 83 TYR A N 1
ATOM 656 C CA . TYR A 1 83 ? -1.094 -30.965 23.439 1.00 38.22 83 TYR A CA 1
ATOM 657 C C . TYR A 1 83 ? 0.359 -31.077 23.889 1.00 38.22 83 TYR A C 1
ATOM 659 O O . TYR A 1 83 ? 0.787 -30.466 24.863 1.00 38.22 83 TYR A O 1
ATOM 667 N N . SER A 1 84 ? 1.118 -31.880 23.151 1.00 36.25 84 SER A N 1
ATOM 668 C CA . SER A 1 84 ? 2.576 -31.872 23.188 1.00 36.25 84 SER A CA 1
ATOM 669 C C . SER A 1 84 ? 3.116 -31.498 21.808 1.00 36.25 84 SER A C 1
ATOM 671 O O . SER A 1 84 ? 3.913 -32.223 21.221 1.00 36.25 84 SER A O 1
ATOM 673 N N . GLU A 1 85 ? 2.728 -30.331 21.294 1.00 44.41 85 GLU A N 1
ATOM 674 C CA . GLU A 1 85 ? 3.659 -29.551 20.466 1.00 44.41 85 GLU A CA 1
ATOM 675 C C . GLU A 1 85 ? 4.622 -28.825 21.414 1.00 44.41 85 GLU A C 1
ATOM 677 O O . GLU A 1 85 ? 4.702 -27.603 21.507 1.00 44.41 85 GLU A O 1
ATOM 682 N N . THR A 1 86 ? 5.305 -29.631 22.223 1.00 42.78 86 THR A N 1
ATOM 683 C CA . THR A 1 86 ? 6.394 -29.209 23.082 1.00 42.78 86 THR A CA 1
ATOM 684 C C . THR A 1 86 ? 7.524 -28.827 22.147 1.00 42.78 86 THR A C 1
ATOM 686 O O . THR A 1 86 ? 7.939 -29.645 21.326 1.00 42.78 86 THR A O 1
ATOM 689 N N . VAL A 1 87 ? 8.029 -27.601 22.262 1.00 41.94 87 VAL A N 1
ATOM 690 C CA . VAL A 1 87 ? 9.286 -27.211 21.621 1.00 41.94 87 VAL A CA 1
ATOM 691 C C . VAL A 1 87 ? 10.334 -28.252 22.005 1.00 41.94 87 VAL A C 1
ATOM 693 O O . VAL A 1 87 ? 10.740 -28.335 23.167 1.00 41.94 87 VAL A O 1
ATOM 696 N N . THR A 1 88 ? 10.718 -29.105 21.058 1.00 64.19 88 THR A N 1
ATOM 697 C CA . THR A 1 88 ? 11.683 -30.162 21.336 1.00 64.19 88 THR A CA 1
ATOM 698 C C . THR A 1 88 ? 13.065 -29.535 21.526 1.00 64.19 88 THR A C 1
ATOM 700 O O . THR A 1 88 ? 13.375 -28.508 20.910 1.00 64.19 88 THR A O 1
ATOM 703 N N . PRO A 1 89 ? 13.935 -30.135 22.358 1.00 61.09 89 PRO A N 1
ATOM 704 C CA . PRO A 1 89 ? 15.337 -29.732 22.446 1.00 61.09 89 PRO A CA 1
ATOM 705 C C . PRO A 1 89 ? 16.012 -29.687 21.068 1.00 61.09 89 PRO A C 1
ATOM 707 O O . PRO A 1 89 ? 16.858 -28.830 20.835 1.00 61.09 89 PRO A O 1
ATOM 710 N N . ASP A 1 90 ? 15.566 -30.542 20.142 1.00 61.03 90 ASP A N 1
ATOM 711 C CA . ASP A 1 90 ? 16.017 -30.591 18.751 1.00 61.03 90 ASP A CA 1
ATOM 712 C C . ASP A 1 90 ? 15.585 -29.366 17.940 1.00 61.03 90 ASP A C 1
ATOM 714 O O . ASP A 1 90 ? 16.392 -28.828 17.187 1.00 61.03 90 ASP A O 1
ATOM 718 N N . TRP A 1 91 ? 14.359 -28.864 18.130 1.00 59.28 91 TRP A N 1
ATOM 719 C CA . TRP A 1 91 ? 13.921 -27.608 17.512 1.00 59.28 91 TRP A CA 1
ATOM 720 C C . TRP A 1 91 ? 14.720 -26.418 18.054 1.00 59.28 91 TRP A C 1
ATOM 722 O O . TRP A 1 91 ? 15.174 -25.569 17.291 1.00 59.28 91 TRP A O 1
ATOM 732 N N . LEU A 1 92 ? 14.975 -26.383 19.367 1.00 57.91 92 LEU A N 1
ATOM 733 C CA . LEU A 1 92 ? 15.844 -25.381 20.001 1.00 57.91 92 LEU A CA 1
ATOM 734 C C . LEU A 1 92 ? 17.296 -25.474 19.509 1.00 57.91 92 LEU A C 1
ATOM 736 O O . LEU A 1 92 ? 17.961 -24.447 19.364 1.00 57.91 92 LEU A O 1
ATOM 740 N N . ALA A 1 93 ? 17.790 -26.683 19.245 1.00 65.56 93 ALA A N 1
ATOM 741 C CA . ALA A 1 93 ? 19.118 -26.919 18.692 1.00 65.56 93 ALA A CA 1
ATOM 742 C C . ALA A 1 93 ? 19.201 -26.508 17.215 1.00 65.56 93 ALA A C 1
ATOM 744 O O . ALA A 1 93 ? 20.169 -25.858 16.833 1.00 65.56 93 ALA A O 1
ATOM 745 N N . GLN A 1 94 ? 18.175 -26.799 16.409 1.00 67.12 94 GLN A N 1
ATOM 746 C CA . GLN A 1 94 ? 18.066 -26.348 15.017 1.00 67.12 94 GLN A CA 1
ATOM 747 C C . GLN A 1 94 ? 17.945 -24.826 14.923 1.00 67.12 94 GLN A C 1
ATOM 749 O O . GLN A 1 94 ? 18.647 -24.209 14.126 1.00 67.12 94 GLN A O 1
ATOM 754 N N . ALA A 1 95 ? 17.130 -24.206 15.779 1.00 57.72 95 ALA A N 1
ATOM 755 C CA . ALA A 1 95 ? 17.005 -22.755 15.857 1.00 57.72 95 ALA A CA 1
ATOM 756 C C . ALA A 1 95 ? 18.328 -22.096 16.277 1.00 57.72 95 ALA A C 1
ATOM 758 O O . ALA A 1 95 ? 18.708 -21.084 15.701 1.00 57.72 95 ALA A O 1
ATOM 759 N N . LYS A 1 96 ? 19.072 -22.685 17.227 1.00 58.03 96 LYS A N 1
ATOM 760 C CA . LYS A 1 96 ? 20.419 -22.213 17.597 1.00 58.03 96 LYS A CA 1
ATOM 761 C C . LYS A 1 96 ? 21.451 -22.426 16.491 1.00 58.03 96 LYS A C 1
ATOM 763 O O . LYS A 1 96 ? 22.284 -21.553 16.295 1.00 58.03 96 LYS A O 1
ATOM 768 N N . ALA A 1 97 ? 21.388 -23.541 15.765 1.00 63.72 97 ALA A N 1
ATOM 769 C CA . ALA A 1 97 ? 22.279 -23.832 14.642 1.00 63.72 97 ALA A CA 1
ATOM 770 C C . ALA A 1 97 ? 22.002 -22.943 13.416 1.00 63.72 97 ALA A C 1
ATOM 772 O O . ALA A 1 97 ? 22.909 -22.692 12.626 1.00 63.72 97 ALA A O 1
ATOM 773 N N . ALA A 1 98 ? 20.771 -22.445 13.272 1.00 54.84 98 ALA A N 1
ATOM 774 C CA . ALA A 1 98 ? 20.378 -21.496 12.233 1.00 54.84 98 ALA A CA 1
ATOM 775 C C . ALA A 1 98 ? 20.827 -20.049 12.521 1.00 54.84 98 ALA A C 1
ATOM 777 O O . ALA A 1 98 ? 20.747 -19.202 11.633 1.00 54.84 98 ALA A O 1
ATOM 778 N N . VAL A 1 99 ? 21.315 -19.751 13.733 1.00 47.38 99 VAL A N 1
ATOM 779 C CA . VAL A 1 99 ? 21.939 -18.460 14.054 1.00 47.38 99 VAL A CA 1
ATOM 780 C C . VAL A 1 99 ? 23.436 -18.552 13.738 1.00 47.38 99 VAL A C 1
ATOM 782 O O . VAL A 1 99 ? 24.136 -19.343 14.371 1.00 47.38 99 VAL A O 1
ATOM 785 N N . PRO A 1 100 ? 23.979 -17.744 12.808 1.00 47.28 100 PRO A N 1
ATOM 786 C CA . PRO A 1 100 ? 25.411 -17.738 12.532 1.00 47.28 100 PRO A CA 1
ATOM 787 C C . PRO A 1 100 ? 26.194 -17.338 13.790 1.00 47.28 100 PRO A C 1
ATOM 789 O O . PRO A 1 100 ? 26.071 -16.219 14.297 1.00 47.28 100 PRO A O 1
ATOM 792 N N . HIS A 1 101 ? 27.005 -18.254 14.318 1.00 39.91 101 HIS A N 1
ATOM 793 C CA . HIS A 1 101 ? 27.895 -17.968 15.435 1.00 39.91 101 HIS A CA 1
ATOM 794 C C . HIS A 1 101 ? 29.051 -17.065 14.982 1.00 39.91 101 HIS A C 1
ATOM 796 O O . HIS A 1 101 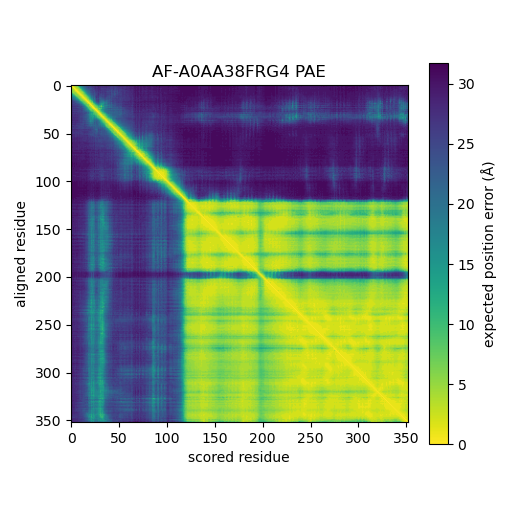? 29.992 -17.517 14.340 1.00 39.91 101 HIS A O 1
ATOM 802 N N . GLY A 1 102 ? 28.997 -15.799 15.401 1.00 34.62 102 GLY A N 1
ATOM 803 C CA . GLY A 1 102 ? 30.167 -14.943 15.576 1.00 34.62 102 GLY A CA 1
ATOM 804 C C . GLY A 1 102 ? 30.589 -14.117 14.363 1.00 34.62 102 GLY A C 1
ATOM 805 O O . GLY A 1 102 ? 31.444 -14.526 13.587 1.00 34.62 102 GLY A O 1
ATOM 806 N N . GLN A 1 103 ? 30.154 -12.858 14.336 1.00 30.81 103 GLN A N 1
ATOM 807 C CA . GLN A 1 103 ? 31.103 -11.774 14.099 1.00 30.81 103 GLN A CA 1
ATOM 808 C C . GLN A 1 103 ? 31.064 -10.817 15.287 1.00 30.81 103 GLN A C 1
ATOM 810 O O . GLN A 1 103 ? 30.049 -10.208 15.620 1.00 30.81 103 GLN A O 1
ATOM 815 N N . GLN A 1 104 ? 32.212 -10.765 15.960 1.00 29.67 104 GLN A N 1
ATOM 816 C CA . GLN A 1 104 ? 32.635 -9.678 16.829 1.00 29.67 104 GLN A CA 1
ATOM 817 C C . GLN A 1 104 ? 32.410 -8.340 16.116 1.00 29.67 104 GLN A C 1
ATOM 819 O O . GLN A 1 104 ? 32.494 -8.278 14.891 1.00 29.67 104 GLN A O 1
ATOM 824 N N . GLN A 1 105 ? 32.170 -7.281 16.892 1.00 37.62 105 GLN A N 1
ATOM 825 C CA . GLN A 1 105 ? 32.213 -5.896 16.422 1.00 37.62 105 GLN A CA 1
ATOM 826 C C . GLN A 1 105 ? 33.480 -5.669 15.586 1.00 37.62 105 GLN A C 1
ATOM 828 O O . GLN A 1 105 ? 34.571 -5.480 16.121 1.00 37.62 105 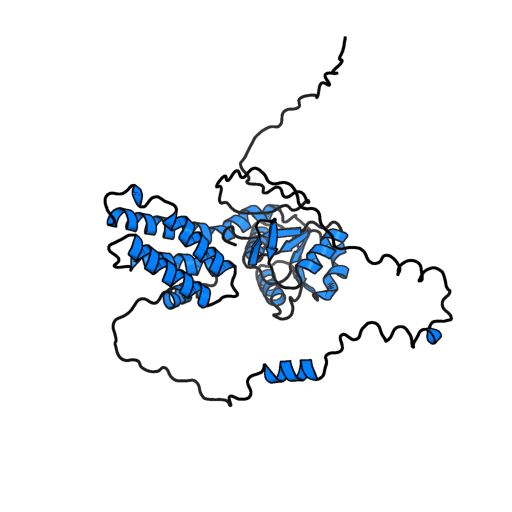GLN A O 1
ATOM 833 N N . GLN A 1 106 ? 33.324 -5.709 14.267 1.00 29.19 106 GLN A N 1
ATOM 834 C CA . GLN A 1 106 ? 34.292 -5.194 13.322 1.00 29.19 106 GLN A CA 1
ATOM 835 C C . GLN A 1 106 ? 33.786 -3.841 12.853 1.00 29.19 106 GLN A C 1
ATOM 837 O O . GLN A 1 106 ? 32.625 -3.661 12.489 1.00 29.19 106 GLN A O 1
ATOM 842 N N . ASN A 1 107 ? 34.702 -2.891 12.960 1.00 28.81 107 ASN A N 1
ATOM 843 C CA . ASN A 1 107 ? 34.599 -1.518 12.521 1.00 28.81 107 ASN A CA 1
ATOM 844 C C . ASN A 1 107 ? 33.899 -1.386 11.166 1.00 28.81 107 ASN A C 1
ATOM 846 O O . ASN A 1 107 ? 34.107 -2.195 10.263 1.00 28.81 107 ASN A O 1
ATOM 850 N N . VAL A 1 108 ? 33.133 -0.301 11.043 1.00 30.00 108 VAL A N 1
ATOM 851 C CA . VAL A 1 108 ? 32.634 0.268 9.789 1.00 30.00 108 VAL A CA 1
ATOM 852 C C . VAL A 1 108 ? 33.668 0.063 8.673 1.00 30.00 108 VAL A C 1
ATOM 854 O O . VAL A 1 108 ? 34.768 0.616 8.778 1.00 30.00 108 VAL A O 1
ATOM 857 N N . PRO A 1 109 ? 33.359 -0.693 7.604 1.00 28.28 109 PRO A N 1
ATOM 858 C CA . PRO A 1 109 ? 34.204 -0.707 6.429 1.00 28.28 109 PRO A CA 1
ATOM 859 C C . PRO A 1 109 ? 34.086 0.667 5.775 1.00 28.28 109 PRO A C 1
ATOM 861 O O . PRO A 1 109 ? 33.063 1.028 5.195 1.00 28.28 109 PRO A O 1
ATOM 864 N N . THR A 1 110 ? 35.147 1.455 5.907 1.00 30.56 110 THR A N 1
ATOM 865 C CA . THR A 1 110 ? 35.430 2.564 5.005 1.00 30.56 110 THR A CA 1
ATOM 866 C C . THR A 1 110 ? 35.355 2.054 3.574 1.00 30.56 110 THR A C 1
ATOM 868 O O . THR A 1 110 ? 35.976 1.045 3.236 1.00 30.56 110 THR A O 1
ATOM 871 N N . THR A 1 111 ? 34.593 2.779 2.765 1.00 30.58 111 THR A N 1
ATOM 872 C CA . THR A 1 111 ? 34.449 2.669 1.316 1.00 30.58 111 THR A CA 1
ATOM 873 C C . THR A 1 111 ? 35.739 2.174 0.652 1.00 30.58 111 THR A C 1
ATOM 875 O O . THR A 1 111 ? 36.775 2.837 0.788 1.00 30.58 111 THR A O 1
ATOM 878 N N . PRO A 1 112 ? 35.724 1.065 -0.110 1.00 30.31 112 PRO A N 1
ATOM 879 C CA . PRO A 1 112 ? 36.798 0.810 -1.047 1.00 30.31 112 PRO A CA 1
ATOM 880 C C . PRO A 1 112 ? 36.697 1.895 -2.118 1.00 30.31 112 PRO A C 1
ATOM 882 O O . PRO A 1 112 ? 35.710 1.975 -2.848 1.00 30.31 112 PRO A O 1
ATOM 885 N N . LYS A 1 113 ? 37.709 2.763 -2.190 1.00 34.47 113 LYS A N 1
ATOM 886 C CA . LYS A 1 113 ? 37.949 3.584 -3.376 1.00 34.47 113 LYS A CA 1
ATOM 887 C C . LYS A 1 113 ? 38.237 2.630 -4.532 1.00 34.47 113 LYS A C 1
ATOM 889 O O . LYS A 1 113 ? 39.384 2.226 -4.722 1.00 34.47 113 LYS A O 1
ATOM 894 N N . HIS A 1 114 ? 37.198 2.256 -5.269 1.00 31.72 114 HIS A N 1
ATOM 895 C CA . HIS A 1 114 ? 37.373 1.746 -6.615 1.00 31.72 114 HIS A CA 1
ATOM 896 C C . HIS A 1 114 ? 37.686 2.921 -7.534 1.00 31.72 114 HIS A C 1
ATOM 898 O O . HIS A 1 114 ? 37.101 3.999 -7.440 1.00 31.72 114 HIS A O 1
ATOM 904 N N . LYS A 1 115 ? 38.740 2.697 -8.312 1.00 30.58 115 LYS A N 1
ATOM 905 C CA . LYS A 1 115 ? 39.280 3.586 -9.328 1.00 30.58 115 LYS A CA 1
ATOM 906 C C . LYS A 1 115 ? 38.213 3.859 -10.385 1.00 30.58 115 LYS A C 1
ATOM 908 O O . LYS A 1 115 ? 37.357 3.017 -10.618 1.00 30.58 115 LYS A O 1
ATOM 913 N N . GLU A 1 116 ? 38.314 5.041 -10.982 1.00 37.41 116 GLU A N 1
ATOM 914 C CA . GLU A 1 116 ? 37.561 5.489 -12.152 1.00 37.41 116 GLU A CA 1
ATOM 915 C C . GLU A 1 116 ? 37.539 4.392 -13.229 1.00 37.41 116 GLU A C 1
ATOM 917 O O . GLU A 1 116 ? 38.546 4.133 -13.885 1.00 37.41 116 GLU A O 1
ATOM 922 N N . GLU A 1 117 ? 36.391 3.739 -13.372 1.00 34.97 117 GLU A N 1
ATOM 923 C CA . GLU A 1 117 ? 36.044 2.819 -14.454 1.00 34.97 117 GLU A CA 1
ATOM 924 C C . GLU A 1 117 ? 34.637 3.236 -14.916 1.00 34.97 117 GLU A C 1
ATOM 926 O O . GLU A 1 117 ? 33.775 3.505 -14.080 1.00 34.97 117 GLU A O 1
ATOM 931 N N . ASP A 1 118 ? 34.453 3.396 -16.230 1.00 37.78 118 ASP A N 1
ATOM 932 C CA . ASP A 1 118 ? 33.286 3.985 -16.908 1.00 37.78 118 ASP A CA 1
ATOM 933 C C . ASP A 1 118 ? 31.924 3.713 -16.229 1.00 37.78 118 ASP A C 1
ATOM 935 O O . ASP A 1 118 ? 31.577 2.562 -15.951 1.00 37.78 118 ASP A O 1
ATOM 939 N N . GLU A 1 119 ? 31.132 4.777 -16.000 1.00 45.47 119 GLU A N 1
ATOM 940 C CA . GLU A 1 119 ? 29.812 4.772 -15.335 1.00 45.47 119 GLU A CA 1
ATOM 941 C C . GLU A 1 119 ? 28.813 3.802 -16.001 1.00 45.47 119 GLU A C 1
ATOM 943 O O . GLU A 1 119 ? 27.971 4.169 -16.824 1.00 45.47 119 GLU A O 1
ATOM 948 N N . THR A 1 120 ? 28.890 2.528 -15.630 1.00 59.38 120 THR A N 1
ATOM 949 C CA . THR A 1 120 ? 28.002 1.477 -16.122 1.00 59.38 120 THR A CA 1
ATOM 950 C C . THR A 1 120 ? 26.673 1.586 -15.380 1.00 59.38 120 THR A C 1
ATOM 952 O O . THR A 1 120 ? 26.618 1.441 -14.162 1.00 59.38 120 THR A O 1
ATOM 955 N N . PHE A 1 121 ? 25.584 1.867 -16.099 1.00 73.12 121 PHE A N 1
ATOM 956 C CA . PHE A 1 121 ? 24.255 2.033 -15.507 1.00 73.12 121 PHE A CA 1
ATOM 957 C C . PHE A 1 121 ? 23.813 0.783 -14.732 1.00 73.12 121 PHE A C 1
ATOM 959 O O . PHE A 1 121 ? 23.574 -0.270 -15.323 1.00 73.12 121 PHE A O 1
ATOM 966 N N . GLN A 1 122 ? 23.636 0.921 -13.415 1.00 84.25 122 GLN A N 1
ATOM 967 C CA . GLN A 1 122 ? 23.084 -0.131 -12.566 1.00 84.25 122 GLN A CA 1
ATOM 968 C C . GLN A 1 122 ? 21.621 0.150 -12.211 1.00 84.25 122 GLN A C 1
ATOM 970 O O . GLN A 1 122 ? 21.274 1.161 -11.599 1.00 84.25 122 GLN A O 1
ATOM 975 N N . VAL A 1 123 ? 20.744 -0.794 -12.552 1.00 87.94 123 VAL A N 1
ATOM 976 C CA . VAL A 1 123 ? 19.289 -0.679 -12.336 1.00 87.94 123 VAL A CA 1
ATOM 977 C C . VAL A 1 123 ? 18.936 -0.570 -10.850 1.00 87.94 123 VAL A C 1
ATOM 979 O O . VAL A 1 123 ? 18.012 0.155 -10.484 1.00 87.94 123 VAL A O 1
ATOM 982 N N . ILE A 1 124 ? 19.696 -1.250 -9.987 1.00 89.94 124 ILE A N 1
ATOM 983 C CA . ILE A 1 124 ? 19.485 -1.259 -8.533 1.00 89.94 124 ILE A CA 1
ATOM 984 C C . ILE A 1 124 ? 19.783 0.118 -7.919 1.00 89.94 124 ILE A C 1
ATOM 986 O O . ILE A 1 124 ? 19.065 0.560 -7.023 1.00 89.94 124 ILE A O 1
ATOM 990 N N . GLU A 1 125 ? 20.798 0.832 -8.409 1.00 90.44 125 GLU A N 1
ATOM 991 C CA . GLU A 1 125 ? 21.119 2.182 -7.930 1.00 90.44 125 GLU A CA 1
ATOM 992 C C . GLU A 1 125 ? 20.013 3.177 -8.289 1.00 90.44 125 GLU A C 1
ATOM 994 O O . GLU A 1 125 ? 19.550 3.940 -7.437 1.00 90.44 125 GLU A O 1
ATOM 999 N N . GLU A 1 126 ? 19.522 3.120 -9.530 1.00 90.38 126 GLU A N 1
ATOM 1000 C CA . GLU A 1 126 ? 18.397 3.942 -9.976 1.00 90.38 126 GLU A CA 1
ATOM 1001 C C . GLU A 1 126 ? 17.124 3.604 -9.179 1.00 90.38 126 GLU A C 1
ATOM 1003 O O . GLU A 1 126 ? 16.418 4.504 -8.723 1.00 90.38 126 GLU A O 1
ATOM 1008 N N . PHE A 1 127 ? 16.859 2.320 -8.924 1.00 91.44 127 PHE A N 1
ATOM 1009 C CA . PHE A 1 127 ? 15.763 1.877 -8.061 1.00 91.44 127 PHE A CA 1
ATOM 1010 C C . PHE A 1 127 ? 15.869 2.443 -6.637 1.00 91.44 127 PHE A C 1
ATOM 1012 O O . PHE A 1 127 ? 14.898 3.008 -6.129 1.00 91.44 127 PHE A O 1
ATOM 1019 N N . ASN A 1 128 ? 17.046 2.366 -6.009 1.00 90.94 128 ASN A N 1
ATOM 1020 C CA . ASN A 1 128 ? 17.278 2.897 -4.663 1.00 90.94 128 ASN A CA 1
ATOM 1021 C C . ASN A 1 128 ? 17.119 4.424 -4.604 1.00 90.94 128 ASN A C 1
ATOM 1023 O O . ASN A 1 128 ? 16.559 4.958 -3.641 1.00 90.94 128 ASN A O 1
ATOM 1027 N N . LYS A 1 129 ? 17.532 5.132 -5.661 1.00 91.69 129 LYS A N 1
ATOM 1028 C CA . LYS A 1 129 ? 17.311 6.575 -5.804 1.00 91.69 129 LYS A CA 1
ATOM 1029 C C . LYS A 1 129 ? 15.822 6.922 -5.809 1.00 91.69 129 LYS A C 1
ATOM 1031 O O . LYS A 1 129 ? 15.410 7.822 -5.083 1.00 91.69 129 LYS A O 1
ATOM 1036 N N . TRP A 1 130 ? 15.001 6.198 -6.573 1.00 89.31 130 TRP A N 1
ATOM 1037 C CA . TRP A 1 130 ? 13.549 6.420 -6.594 1.00 89.31 130 TRP A CA 1
ATOM 1038 C C . TRP A 1 130 ? 12.860 5.997 -5.294 1.00 89.31 130 TRP A C 1
ATOM 1040 O O . TRP A 1 130 ? 11.917 6.654 -4.863 1.00 89.31 130 TRP A O 1
ATOM 1050 N N . ARG A 1 131 ? 13.336 4.926 -4.654 1.00 87.69 131 ARG A N 1
ATOM 1051 C CA . ARG A 1 131 ? 12.818 4.422 -3.373 1.00 87.69 131 ARG A CA 1
ATOM 1052 C C . ARG A 1 131 ? 13.090 5.366 -2.197 1.00 87.69 131 ARG A C 1
ATOM 1054 O O . ARG A 1 131 ? 12.380 5.303 -1.200 1.00 87.69 131 ARG A O 1
ATOM 1061 N N . SER A 1 132 ? 14.103 6.224 -2.303 1.00 88.00 132 SER A N 1
ATOM 1062 C CA . SER A 1 132 ? 14.448 7.188 -1.249 1.00 88.00 132 SER A CA 1
ATOM 1063 C C . SER A 1 132 ? 13.324 8.193 -0.966 1.00 88.00 132 SER A C 1
ATOM 1065 O O . SER A 1 132 ? 13.285 8.785 0.109 1.00 88.00 132 SER A O 1
ATOM 1067 N N . ASP A 1 133 ? 12.400 8.378 -1.911 1.00 86.81 133 ASP A N 1
ATOM 1068 C CA . ASP A 1 133 ? 11.195 9.175 -1.715 1.00 86.81 133 ASP A CA 1
ATOM 1069 C C . ASP A 1 133 ? 10.129 8.362 -0.944 1.00 86.81 133 ASP A C 1
ATOM 1071 O O . ASP A 1 133 ? 9.643 7.346 -1.456 1.00 86.81 133 ASP A O 1
ATOM 1075 N N . PRO A 1 134 ? 9.712 8.806 0.258 1.00 78.50 134 PRO A N 1
ATOM 1076 C CA . PRO A 1 134 ? 8.721 8.097 1.069 1.00 78.50 134 PRO A CA 1
ATOM 1077 C C . PRO A 1 134 ? 7.341 7.991 0.400 1.00 78.50 134 PRO A C 1
ATOM 1079 O O . PRO A 1 134 ? 6.569 7.073 0.704 1.00 78.50 134 PRO A O 1
ATOM 1082 N N . GLU A 1 135 ? 7.015 8.890 -0.534 1.00 80.44 135 GLU A N 1
ATOM 1083 C CA . GLU A 1 135 ? 5.741 8.854 -1.247 1.00 80.44 135 GLU A CA 1
ATOM 1084 C C . GLU A 1 135 ? 5.703 7.745 -2.305 1.00 80.44 135 GLU A C 1
ATOM 1086 O O . GLU A 1 135 ? 4.628 7.206 -2.602 1.00 80.44 135 GLU A O 1
ATOM 1091 N N . LEU A 1 136 ? 6.852 7.330 -2.843 1.00 85.69 136 LEU A N 1
ATOM 1092 C CA . LEU A 1 136 ? 6.918 6.327 -3.900 1.00 85.69 136 LEU A CA 1
ATOM 1093 C C . LEU A 1 136 ? 6.725 4.903 -3.349 1.00 85.69 136 LEU A C 1
ATOM 1095 O O . LEU A 1 136 ? 7.354 4.447 -2.393 1.00 85.69 136 LEU A O 1
ATOM 1099 N N . ALA A 1 137 ? 5.796 4.160 -3.959 1.00 86.62 137 ALA A N 1
ATOM 1100 C CA . ALA A 1 137 ? 5.672 2.726 -3.710 1.00 86.62 137 ALA A CA 1
ATOM 1101 C C . ALA A 1 137 ? 6.844 1.967 -4.351 1.00 86.62 137 ALA A C 1
ATOM 1103 O O . ALA A 1 137 ? 7.347 2.387 -5.391 1.00 86.62 137 ALA A O 1
ATOM 1104 N N . GLU A 1 138 ? 7.243 0.835 -3.760 1.00 88.69 138 GLU A N 1
ATOM 1105 C CA . GLU A 1 138 ? 8.371 0.025 -4.252 1.00 88.69 138 GLU A CA 1
ATOM 1106 C C . GLU A 1 138 ? 8.163 -0.381 -5.718 1.00 88.69 138 GLU A C 1
ATOM 1108 O O . GLU A 1 138 ? 9.037 -0.166 -6.551 1.00 88.69 138 GLU A O 1
ATOM 1113 N N . ALA A 1 139 ? 6.958 -0.843 -6.060 1.00 89.94 139 ALA A N 1
ATOM 1114 C CA . ALA A 1 139 ? 6.576 -1.164 -7.434 1.00 89.94 139 ALA A CA 1
ATOM 1115 C C . ALA A 1 139 ? 6.725 0.031 -8.395 1.00 89.94 139 ALA A C 1
ATOM 1117 O O . ALA A 1 139 ? 7.189 -0.123 -9.520 1.00 89.94 139 ALA A O 1
ATOM 1118 N N . VAL A 1 140 ? 6.376 1.246 -7.956 1.00 91.38 140 VAL A N 1
ATOM 1119 C CA . VAL A 1 140 ? 6.480 2.459 -8.786 1.00 91.38 140 VAL A CA 1
ATOM 1120 C C . VAL A 1 140 ? 7.942 2.854 -8.988 1.00 91.38 140 VAL A C 1
ATOM 1122 O O . VAL A 1 140 ? 8.313 3.264 -10.086 1.00 91.38 140 VAL A O 1
ATOM 1125 N N . ALA A 1 141 ? 8.781 2.706 -7.960 1.00 92.69 141 ALA A N 1
ATOM 1126 C CA . ALA A 1 141 ? 10.223 2.899 -8.083 1.00 92.69 141 ALA A CA 1
ATOM 1127 C C . ALA A 1 141 ? 10.834 1.903 -9.085 1.00 92.69 141 ALA A C 1
ATOM 1129 O O . ALA A 1 141 ? 11.620 2.308 -9.938 1.00 92.69 141 ALA A O 1
ATOM 1130 N N . ALA A 1 142 ? 10.408 0.636 -9.052 1.00 93.38 142 ALA A N 1
ATOM 1131 C CA . ALA A 1 142 ? 10.841 -0.386 -10.005 1.00 93.38 142 ALA A CA 1
ATOM 1132 C C . ALA A 1 142 ? 10.415 -0.065 -11.442 1.00 93.38 142 ALA A C 1
ATOM 1134 O O . ALA A 1 142 ? 11.240 -0.092 -12.349 1.00 93.38 142 ALA A O 1
ATOM 1135 N N . ILE A 1 143 ? 9.160 0.344 -11.644 1.00 92.50 143 ILE A N 1
ATOM 1136 C CA . ILE A 1 143 ? 8.646 0.789 -12.948 1.00 92.50 143 ILE A CA 1
ATOM 1137 C C . ILE A 1 143 ? 9.475 1.954 -13.504 1.00 92.50 143 ILE A C 1
ATOM 1139 O O . ILE A 1 143 ? 9.826 1.961 -14.684 1.00 92.50 143 ILE A O 1
ATOM 1143 N N . LYS A 1 144 ? 9.818 2.938 -12.664 1.00 92.38 144 LYS A N 1
ATOM 1144 C CA . LYS A 1 144 ? 10.653 4.077 -13.073 1.00 92.38 144 LYS A CA 1
ATOM 1145 C C . LYS A 1 144 ? 12.086 3.660 -13.404 1.00 92.38 144 LYS A C 1
ATOM 1147 O O . LYS A 1 144 ? 12.637 4.158 -14.385 1.00 92.38 144 LYS A O 1
ATOM 1152 N N . ALA A 1 145 ? 12.664 2.738 -12.636 1.00 93.75 145 ALA A N 1
ATOM 1153 C CA . ALA A 1 145 ? 13.988 2.187 -12.911 1.00 93.75 145 ALA A CA 1
ATOM 1154 C C . ALA A 1 145 ? 14.011 1.418 -14.244 1.00 93.75 145 ALA A C 1
ATOM 1156 O O . ALA A 1 145 ? 14.879 1.670 -15.076 1.00 93.75 145 ALA A O 1
ATOM 1157 N N . LEU A 1 146 ? 13.011 0.571 -14.509 1.00 92.50 146 LEU A N 1
ATOM 1158 C CA . LEU A 1 146 ? 12.875 -0.145 -15.783 1.00 92.50 146 LEU A CA 1
ATOM 1159 C C . LEU A 1 146 ? 12.646 0.811 -16.963 1.00 92.50 146 LEU A C 1
ATOM 1161 O O . LEU A 1 146 ? 13.246 0.643 -18.020 1.00 92.50 146 LEU A O 1
ATOM 1165 N N . ALA A 1 147 ? 11.858 1.875 -16.793 1.00 92.19 147 ALA A N 1
ATOM 1166 C CA . ALA A 1 147 ? 11.722 2.908 -17.821 1.00 92.19 147 ALA A CA 1
ATOM 1167 C C . ALA A 1 147 ? 13.056 3.632 -18.104 1.00 92.19 147 ALA A C 1
ATOM 1169 O O . ALA A 1 147 ? 13.334 3.993 -19.250 1.00 92.19 147 ALA A O 1
ATOM 1170 N N . ALA A 1 148 ? 13.904 3.824 -17.087 1.00 92.38 148 ALA A N 1
ATOM 1171 C CA . ALA A 1 148 ? 15.242 4.384 -17.259 1.00 92.38 148 ALA A CA 1
ATOM 1172 C C . ALA A 1 148 ? 16.186 3.437 -18.023 1.00 92.38 148 ALA A C 1
ATOM 1174 O O . ALA A 1 148 ? 16.985 3.930 -18.821 1.00 92.38 148 ALA A O 1
ATOM 1175 N N . VAL A 1 149 ? 16.043 2.111 -17.863 1.00 92.50 149 VAL A N 1
ATOM 1176 C CA . VAL A 1 149 ? 16.757 1.105 -18.679 1.00 92.50 149 VAL A CA 1
ATOM 1177 C C . VAL A 1 149 ? 16.464 1.331 -20.161 1.00 92.50 149 VAL A C 1
ATOM 1179 O O . VAL A 1 149 ? 17.392 1.496 -20.946 1.00 92.50 149 VAL A O 1
ATOM 1182 N N . ILE A 1 150 ? 15.186 1.459 -20.543 1.00 90.06 150 ILE A N 1
ATOM 1183 C CA . ILE A 1 150 ? 14.791 1.676 -21.950 1.00 90.06 150 ILE A CA 1
ATOM 1184 C C . ILE A 1 150 ? 15.415 2.958 -22.513 1.00 90.06 150 ILE A C 1
ATOM 1186 O O . ILE A 1 150 ? 15.883 2.984 -23.651 1.00 90.06 150 ILE A O 1
ATOM 1190 N N . LYS A 1 151 ? 15.438 4.033 -21.715 1.00 90.75 151 LYS A N 1
ATOM 1191 C CA . LYS A 1 151 ? 16.007 5.325 -22.127 1.00 90.75 151 LYS A CA 1
ATOM 1192 C C . LYS A 1 151 ? 17.514 5.262 -22.364 1.00 90.75 151 LYS A C 1
ATOM 1194 O O . LYS A 1 151 ? 17.995 5.912 -23.287 1.00 90.75 151 LYS A O 1
ATOM 1199 N N . ARG A 1 152 ? 18.247 4.526 -21.524 1.00 90.56 152 ARG A N 1
ATOM 1200 C CA . ARG A 1 152 ? 19.719 4.458 -21.563 1.00 90.56 152 ARG A CA 1
ATOM 1201 C C . ARG A 1 152 ? 20.261 3.327 -22.437 1.00 90.56 152 ARG A C 1
ATOM 1203 O O . ARG A 1 152 ? 21.423 3.397 -22.827 1.00 90.56 152 ARG A O 1
ATOM 1210 N N . SER A 1 153 ? 19.432 2.332 -22.752 1.00 88.88 153 SER A N 1
ATOM 1211 C CA . SER A 1 153 ? 19.783 1.199 -23.610 1.00 88.88 153 SER A CA 1
ATOM 1212 C C . SER A 1 153 ? 20.392 1.668 -24.934 1.00 88.88 153 SER A C 1
ATOM 1214 O O . SER A 1 153 ? 19.898 2.621 -25.542 1.00 88.88 153 SER A O 1
ATOM 1216 N N . GLN A 1 154 ? 21.447 0.994 -25.386 1.00 87.19 154 GLN A N 1
ATOM 1217 C CA . GLN A 1 154 ? 22.069 1.198 -26.702 1.00 87.19 154 GLN A CA 1
ATOM 1218 C C . GLN A 1 154 ? 21.701 0.076 -27.686 1.00 87.19 154 GLN A C 1
ATOM 1220 O O . GLN A 1 154 ? 22.290 -0.008 -28.762 1.00 87.19 154 GLN A O 1
ATOM 1225 N N . ALA A 1 155 ? 20.732 -0.773 -27.323 1.00 85.88 155 ALA A N 1
ATOM 1226 C CA . ALA A 1 155 ? 20.272 -1.872 -28.155 1.00 85.88 155 ALA A CA 1
ATOM 1227 C C . ALA A 1 155 ? 19.821 -1.373 -29.531 1.00 85.88 155 ALA A C 1
ATOM 1229 O O . ALA A 1 155 ? 19.193 -0.317 -29.634 1.00 85.88 155 ALA A O 1
ATOM 1230 N N . ASN A 1 156 ? 20.108 -2.158 -30.571 1.00 85.38 156 ASN A N 1
ATOM 1231 C CA . ASN A 1 156 ? 19.718 -1.856 -31.957 1.00 85.38 156 ASN A CA 1
ATOM 1232 C C . ASN A 1 156 ? 18.551 -2.725 -32.445 1.00 85.38 156 ASN A C 1
ATOM 1234 O O . ASN A 1 156 ? 18.031 -2.524 -33.543 1.00 85.38 156 ASN A O 1
ATOM 1238 N N . THR A 1 157 ? 18.151 -3.716 -31.646 1.00 86.31 157 THR A N 1
ATOM 1239 C CA . THR A 1 157 ? 17.064 -4.642 -31.970 1.00 86.31 157 THR A CA 1
ATOM 1240 C C . THR A 1 157 ? 16.085 -4.761 -30.811 1.00 86.31 157 THR A C 1
ATOM 1242 O O . THR A 1 157 ? 16.443 -4.592 -29.645 1.00 86.31 157 THR A O 1
ATOM 1245 N N . MET A 1 158 ? 14.828 -5.088 -31.124 1.00 84.75 158 MET A N 1
ATOM 1246 C CA . MET A 1 158 ? 13.802 -5.294 -30.095 1.00 84.75 158 MET A CA 1
ATOM 1247 C C . MET A 1 158 ? 14.136 -6.481 -29.181 1.00 84.75 158 MET A C 1
ATOM 1249 O O . MET A 1 158 ? 13.893 -6.412 -27.984 1.00 84.75 158 MET A O 1
ATOM 1253 N N . MET A 1 159 ? 14.734 -7.539 -29.736 1.00 85.06 159 MET A N 1
ATOM 1254 C CA . MET A 1 159 ? 15.120 -8.737 -28.987 1.00 85.06 159 MET A CA 1
ATOM 1255 C C . MET A 1 159 ? 16.206 -8.440 -27.947 1.00 85.06 159 MET A C 1
ATOM 1257 O O . MET A 1 159 ? 16.121 -8.905 -26.816 1.00 85.06 159 MET A O 1
ATOM 1261 N N . GLU A 1 160 ? 17.209 -7.643 -28.319 1.00 88.31 160 GLU A N 1
ATOM 1262 C CA . GLU A 1 160 ? 18.269 -7.213 -27.404 1.00 88.31 160 GLU A CA 1
ATOM 1263 C C . GLU A 1 160 ? 17.706 -6.335 -26.278 1.00 88.31 160 GLU A C 1
ATOM 1265 O O . GLU A 1 160 ? 17.972 -6.598 -25.107 1.00 88.31 160 GLU A O 1
ATOM 1270 N N . LEU A 1 161 ? 16.838 -5.372 -26.609 1.00 88.31 161 LEU A N 1
ATOM 1271 C CA . LEU A 1 161 ? 16.165 -4.530 -25.616 1.00 88.31 161 LEU A CA 1
ATOM 1272 C C . LEU A 1 161 ? 15.282 -5.349 -24.658 1.00 88.31 161 LEU A C 1
ATOM 1274 O O . LEU A 1 161 ? 15.255 -5.091 -23.456 1.00 88.31 161 LEU A O 1
ATOM 1278 N N . GLU A 1 162 ? 14.552 -6.339 -25.172 1.00 88.38 162 GLU A N 1
ATOM 1279 C CA . GLU A 1 162 ? 13.730 -7.236 -24.356 1.00 88.38 162 GLU A CA 1
ATOM 1280 C C . GLU A 1 162 ? 14.590 -8.093 -23.417 1.00 88.38 162 GLU A C 1
ATOM 1282 O O . GLU A 1 162 ? 14.232 -8.278 -22.250 1.00 88.38 162 GLU A O 1
ATOM 1287 N N . HIS A 1 163 ? 15.750 -8.562 -23.884 1.00 89.88 163 HIS A N 1
ATOM 1288 C CA . HIS A 1 163 ? 16.698 -9.300 -23.055 1.00 89.88 163 HIS A CA 1
ATOM 1289 C C . HIS A 1 163 ? 17.299 -8.417 -21.950 1.00 89.88 163 HIS A C 1
ATOM 1291 O O . HIS A 1 163 ? 17.316 -8.824 -20.789 1.00 89.88 163 HIS A O 1
ATOM 1297 N N . GLU A 1 164 ? 17.706 -7.183 -22.270 1.00 91.25 164 GLU A N 1
ATOM 1298 C CA . GLU A 1 164 ? 18.173 -6.202 -21.279 1.00 91.25 164 GLU A CA 1
ATOM 1299 C C . GLU A 1 164 ? 17.110 -5.916 -20.209 1.00 91.25 164 GLU A C 1
ATOM 1301 O O . GLU A 1 164 ? 17.411 -5.907 -19.014 1.00 91.25 164 GLU A O 1
ATOM 1306 N N . LEU A 1 165 ? 15.852 -5.725 -20.619 1.00 91.50 165 LEU A N 1
ATOM 1307 C CA . LEU A 1 165 ? 14.746 -5.478 -19.694 1.00 91.50 165 LEU A CA 1
ATOM 1308 C C . LEU A 1 165 ? 14.415 -6.688 -18.826 1.00 91.50 165 LEU A C 1
ATOM 1310 O O . LEU A 1 165 ? 14.110 -6.520 -17.645 1.00 91.50 165 LEU A O 1
ATOM 1314 N N . THR A 1 166 ? 14.495 -7.893 -19.386 1.00 92.75 166 THR A N 1
ATOM 1315 C CA . THR A 1 166 ? 14.285 -9.136 -18.636 1.00 92.75 166 THR A CA 1
ATOM 1316 C C . THR A 1 166 ? 15.369 -9.296 -17.573 1.00 92.75 166 THR A C 1
ATOM 1318 O O . THR A 1 166 ? 15.046 -9.453 -16.399 1.00 92.75 166 THR A O 1
ATOM 1321 N N . ASN A 1 167 ? 16.640 -9.107 -17.941 1.00 93.19 167 ASN A N 1
ATOM 1322 C CA . ASN A 1 167 ? 17.763 -9.162 -17.002 1.00 93.19 167 ASN A CA 1
ATOM 1323 C C . ASN A 1 167 ? 17.645 -8.095 -15.897 1.00 93.19 167 ASN A C 1
ATOM 1325 O O . ASN A 1 167 ? 17.912 -8.368 -14.723 1.00 93.19 167 ASN A O 1
ATOM 1329 N N . ALA A 1 168 ? 17.205 -6.882 -16.249 1.00 93.25 168 ALA A N 1
ATOM 1330 C CA . ALA A 1 168 ? 16.935 -5.811 -15.293 1.00 93.25 168 ALA A CA 1
ATOM 1331 C C . ALA A 1 168 ? 15.784 -6.160 -14.332 1.00 93.25 168 ALA A C 1
ATOM 1333 O O . ALA A 1 168 ? 15.905 -5.961 -13.123 1.00 93.25 168 ALA A O 1
ATOM 1334 N N . SER A 1 169 ? 14.682 -6.699 -14.858 1.00 93.62 169 SER A N 1
ATOM 1335 C CA . SER A 1 169 ? 13.535 -7.171 -14.076 1.00 93.62 169 SER A CA 1
ATOM 1336 C C . SER A 1 169 ? 13.944 -8.280 -13.105 1.00 93.62 169 SER A C 1
ATOM 1338 O O . SER A 1 169 ? 13.613 -8.213 -11.923 1.00 93.62 169 SER A O 1
ATOM 1340 N N . ASP A 1 170 ? 14.700 -9.273 -13.569 1.00 93.56 170 ASP A N 1
ATOM 1341 C CA . ASP A 1 170 ? 15.136 -10.398 -12.739 1.00 93.56 170 ASP A CA 1
ATOM 1342 C C . ASP A 1 170 ? 16.114 -9.950 -11.649 1.00 93.56 170 ASP A C 1
ATOM 1344 O O . ASP A 1 170 ? 16.002 -10.384 -10.503 1.00 93.56 170 ASP A O 1
ATOM 1348 N N . SER A 1 171 ? 16.990 -8.988 -11.954 1.00 93.69 171 SER A N 1
ATOM 1349 C CA . SER A 1 171 ? 17.865 -8.356 -10.956 1.00 93.69 171 SER A CA 1
ATOM 1350 C C . SER A 1 171 ? 17.071 -7.624 -9.867 1.00 93.69 171 SER A C 1
ATOM 1352 O O . SER A 1 171 ? 17.414 -7.705 -8.688 1.00 93.69 171 SER A O 1
ATOM 1354 N N . LEU A 1 172 ? 15.986 -6.928 -10.233 1.00 92.19 172 LEU A N 1
ATOM 1355 C CA . LEU A 1 172 ? 15.099 -6.270 -9.268 1.00 92.19 172 LEU A CA 1
ATOM 1356 C C . LEU A 1 172 ? 14.319 -7.282 -8.423 1.00 92.19 172 LEU A C 1
ATOM 1358 O O . LEU A 1 172 ? 14.158 -7.076 -7.224 1.00 92.19 172 LEU A O 1
ATOM 1362 N N . LYS A 1 173 ? 13.859 -8.387 -9.012 1.00 92.69 173 LYS A N 1
ATOM 1363 C CA . LYS A 1 173 ? 13.172 -9.456 -8.271 1.00 92.69 173 LYS A CA 1
ATOM 1364 C C . LYS A 1 173 ? 14.106 -10.159 -7.288 1.00 92.69 173 LYS A C 1
ATOM 1366 O O . LYS A 1 173 ? 13.715 -10.379 -6.147 1.00 92.69 173 LYS A O 1
ATOM 1371 N N . ALA A 1 174 ? 15.343 -10.438 -7.697 1.00 92.31 174 ALA A N 1
ATOM 1372 C CA . ALA A 1 174 ? 16.363 -11.039 -6.840 1.00 92.31 174 ALA A CA 1
ATOM 1373 C C . ALA A 1 174 ? 16.799 -10.111 -5.691 1.00 92.31 174 ALA A C 1
ATOM 1375 O O . ALA A 1 174 ? 17.220 -10.585 -4.640 1.00 92.31 174 ALA A O 1
ATOM 1376 N N . TRP A 1 175 ? 16.672 -8.788 -5.857 1.00 90.94 175 TRP A N 1
ATOM 1377 C CA . TRP A 1 175 ? 16.967 -7.827 -4.791 1.00 90.94 175 TRP A CA 1
ATOM 1378 C C . TRP A 1 175 ? 16.057 -8.012 -3.565 1.00 90.94 175 TRP A C 1
ATOM 1380 O O . TRP A 1 175 ? 16.516 -7.864 -2.432 1.00 90.94 175 TRP A O 1
ATOM 1390 N N . ASN A 1 176 ? 14.777 -8.343 -3.772 1.00 86.31 176 ASN A N 1
ATOM 1391 C CA . ASN A 1 176 ? 13.857 -8.686 -2.690 1.00 86.31 176 ASN A CA 1
ATOM 1392 C C . ASN A 1 176 ? 12.789 -9.682 -3.155 1.00 86.31 176 ASN A C 1
ATOM 1394 O O . ASN A 1 176 ? 11.687 -9.295 -3.554 1.00 86.31 176 ASN A O 1
ATOM 1398 N N . GLU A 1 177 ? 13.106 -10.966 -3.005 1.00 84.62 177 GLU A N 1
ATOM 1399 C CA . GLU A 1 177 ? 12.227 -12.082 -3.371 1.00 84.62 177 GLU A CA 1
ATOM 1400 C C . GLU A 1 177 ? 10.902 -12.091 -2.589 1.00 84.62 177 GLU A C 1
ATOM 1402 O O . GLU A 1 177 ? 9.901 -12.629 -3.059 1.00 84.62 177 GLU A O 1
ATOM 1407 N N . MET A 1 178 ? 10.865 -11.458 -1.412 1.00 83.19 178 MET A N 1
ATOM 1408 C CA . MET A 1 178 ? 9.685 -11.431 -0.545 1.00 83.19 178 MET A CA 1
ATOM 1409 C C . MET A 1 178 ? 8.681 -10.335 -0.931 1.00 83.19 178 MET A C 1
ATOM 1411 O O . MET A 1 178 ? 7.527 -10.382 -0.497 1.00 83.19 178 MET A O 1
ATOM 1415 N N . SER A 1 179 ? 9.076 -9.335 -1.733 1.00 86.44 179 SER A N 1
ATOM 1416 C CA . SER A 1 179 ? 8.173 -8.242 -2.123 1.00 86.44 179 SER A CA 1
ATOM 1417 C C . SER A 1 179 ? 7.319 -8.637 -3.327 1.00 86.44 179 SER A C 1
ATOM 1419 O O . SER A 1 179 ? 7.702 -8.477 -4.487 1.00 86.44 179 SER A O 1
ATOM 1421 N N . ILE A 1 180 ? 6.097 -9.094 -3.041 1.00 88.31 180 ILE A N 1
ATOM 1422 C CA . ILE A 1 180 ? 5.086 -9.426 -4.058 1.00 88.31 180 ILE A CA 1
ATOM 1423 C C . ILE A 1 180 ? 4.819 -8.218 -4.964 1.00 88.31 180 ILE A C 1
ATOM 1425 O O . ILE A 1 180 ? 4.781 -8.352 -6.184 1.00 88.31 180 ILE A O 1
ATOM 1429 N N . SER A 1 181 ? 4.704 -7.023 -4.376 1.00 88.94 181 SER A N 1
ATOM 1430 C CA . SER A 1 181 ? 4.433 -5.794 -5.127 1.00 88.94 181 SER A CA 1
ATOM 1431 C C . SER A 1 181 ? 5.559 -5.418 -6.096 1.00 88.94 181 SER A C 1
ATOM 1433 O O . SER A 1 181 ? 5.286 -4.902 -7.180 1.00 88.94 181 SER A O 1
ATOM 1435 N N . LEU A 1 182 ? 6.817 -5.697 -5.735 1.00 91.12 182 LEU A N 1
ATOM 1436 C CA . LEU A 1 182 ? 7.974 -5.460 -6.594 1.00 91.12 182 LEU A CA 1
ATOM 1437 C C . LEU A 1 182 ? 7.956 -6.403 -7.799 1.00 91.12 182 LEU A C 1
ATOM 1439 O O . LEU A 1 182 ? 8.061 -5.944 -8.937 1.00 91.12 182 LEU A O 1
ATOM 1443 N N . SER A 1 183 ? 7.766 -7.700 -7.545 1.00 92.06 183 SER A N 1
ATOM 1444 C CA . SER A 1 183 ? 7.703 -8.717 -8.597 1.00 92.06 183 SER A CA 1
ATOM 1445 C C . SER A 1 183 ? 6.532 -8.468 -9.552 1.00 92.06 183 SER A C 1
ATOM 1447 O O . SER A 1 183 ? 6.730 -8.384 -10.766 1.00 92.06 183 SER A O 1
ATOM 1449 N N . ALA A 1 184 ? 5.338 -8.212 -9.005 1.00 91.06 184 ALA A N 1
ATOM 1450 C CA . ALA A 1 184 ? 4.148 -7.883 -9.783 1.00 91.06 184 ALA A CA 1
ATOM 1451 C C . ALA A 1 184 ? 4.330 -6.595 -10.603 1.00 91.06 184 ALA A C 1
ATOM 1453 O O . ALA A 1 184 ? 3.959 -6.553 -11.775 1.00 91.06 184 ALA A O 1
ATOM 1454 N N . GLY A 1 185 ? 4.958 -5.562 -10.030 1.00 91.19 185 GLY A N 1
ATOM 1455 C CA . GLY A 1 185 ? 5.286 -4.326 -10.741 1.00 91.19 185 GLY A CA 1
ATOM 1456 C C . GLY A 1 185 ? 6.202 -4.557 -11.946 1.00 91.19 185 GLY A C 1
ATOM 1457 O O . GLY A 1 185 ? 5.952 -3.996 -13.014 1.00 91.19 185 GLY A O 1
ATOM 1458 N N . CYS A 1 186 ? 7.216 -5.417 -11.802 1.00 92.50 186 CYS A N 1
ATOM 1459 C CA . CYS A 1 186 ? 8.114 -5.794 -12.895 1.00 92.50 186 CYS A CA 1
ATOM 1460 C C . CYS A 1 186 ? 7.379 -6.603 -13.976 1.00 92.50 186 CYS A C 1
ATOM 1462 O O . CYS A 1 186 ? 7.465 -6.270 -15.156 1.00 92.50 186 CYS A O 1
ATOM 1464 N N . ASP A 1 187 ? 6.588 -7.607 -13.588 1.00 91.75 187 ASP A N 1
ATOM 1465 C CA . ASP A 1 187 ? 5.827 -8.440 -14.529 1.00 91.75 187 ASP A CA 1
ATOM 1466 C C . ASP A 1 187 ? 4.782 -7.641 -15.309 1.00 91.75 187 ASP A C 1
ATOM 1468 O O . ASP A 1 187 ? 4.619 -7.816 -16.520 1.00 91.75 187 ASP A O 1
ATOM 1472 N N . LEU A 1 188 ? 4.072 -6.739 -14.628 1.00 90.75 188 LEU A N 1
ATOM 1473 C CA . LEU A 1 188 ? 3.104 -5.850 -15.258 1.00 90.75 188 LEU A CA 1
ATOM 1474 C C . LEU A 1 188 ? 3.785 -4.840 -16.170 1.00 90.75 188 LEU A C 1
ATOM 1476 O O . LEU A 1 188 ? 3.255 -4.578 -17.248 1.00 90.75 188 LEU A O 1
ATOM 1480 N N . PHE A 1 189 ? 4.949 -4.311 -15.784 1.00 91.19 189 PHE A N 1
ATOM 1481 C CA . PHE A 1 189 ? 5.734 -3.442 -16.653 1.00 91.19 189 PHE A CA 1
ATOM 1482 C C . PHE A 1 189 ? 6.122 -4.172 -17.935 1.00 91.19 189 PHE A C 1
ATOM 1484 O O . PHE A 1 189 ? 5.804 -3.682 -19.017 1.00 91.19 189 PHE A O 1
ATOM 1491 N N . MET A 1 190 ? 6.720 -5.364 -17.819 1.00 90.44 190 MET A N 1
ATOM 1492 C CA . MET A 1 190 ? 7.097 -6.182 -18.971 1.00 90.44 190 MET A CA 1
ATOM 1493 C C . MET A 1 190 ? 5.882 -6.431 -19.857 1.00 90.44 190 MET A C 1
ATOM 1495 O O . MET A 1 190 ? 5.884 -6.038 -21.016 1.00 90.44 190 MET A O 1
ATOM 1499 N N . ARG A 1 191 ? 4.784 -6.948 -19.297 1.00 88.50 191 ARG A N 1
ATOM 1500 C CA . ARG A 1 191 ? 3.556 -7.206 -20.060 1.00 88.50 191 ARG A CA 1
ATOM 1501 C C . ARG A 1 191 ? 2.978 -5.954 -20.705 1.00 88.50 191 ARG A C 1
ATOM 1503 O O . ARG A 1 191 ? 2.512 -6.045 -21.830 1.00 88.50 191 ARG A O 1
ATOM 1510 N N . TYR A 1 192 ? 2.944 -4.814 -20.022 1.00 84.81 192 TYR A N 1
ATOM 1511 C CA . TYR A 1 192 ? 2.340 -3.583 -20.540 1.00 84.81 192 TYR A CA 1
ATOM 1512 C C . TYR A 1 192 ? 3.189 -2.943 -21.642 1.00 84.81 192 TYR A C 1
ATOM 1514 O O . TYR A 1 192 ? 2.655 -2.439 -22.634 1.00 84.81 192 TYR A O 1
ATOM 1522 N N . VAL A 1 193 ? 4.509 -2.980 -21.475 1.00 79.81 193 VAL A N 1
ATOM 1523 C CA . VAL A 1 193 ? 5.465 -2.394 -22.411 1.00 79.81 193 VAL A CA 1
ATOM 1524 C C . VAL A 1 193 ? 5.627 -3.292 -23.641 1.00 79.81 193 VAL A C 1
ATOM 1526 O O . VAL A 1 193 ? 5.542 -2.777 -24.756 1.00 79.81 193 VAL A O 1
ATOM 1529 N N . THR A 1 194 ? 5.725 -4.618 -23.474 1.00 76.19 194 THR A N 1
ATOM 1530 C CA . THR A 1 194 ? 5.967 -5.567 -24.579 1.00 76.19 194 THR A CA 1
ATOM 1531 C C . THR A 1 194 ? 4.703 -6.074 -25.286 1.00 76.19 194 THR A C 1
ATOM 1533 O O . THR A 1 194 ? 4.805 -6.534 -26.419 1.00 76.19 194 THR A O 1
ATOM 1536 N N . ARG A 1 195 ? 3.485 -5.951 -24.714 1.00 73.50 195 ARG A N 1
ATOM 1537 C CA . ARG A 1 195 ? 2.247 -6.512 -25.324 1.00 73.50 195 ARG A CA 1
ATOM 1538 C C . ARG A 1 195 ? 1.867 -5.978 -26.700 1.00 73.50 195 ARG A C 1
ATOM 1540 O O . ARG A 1 195 ? 0.936 -6.502 -27.305 1.00 73.50 195 ARG A O 1
ATOM 1547 N N . THR A 1 196 ? 2.463 -4.892 -27.169 1.00 59.03 196 THR A N 1
ATOM 1548 C CA . THR A 1 196 ? 2.127 -4.372 -28.499 1.00 59.03 196 THR A CA 1
ATOM 1549 C C . THR A 1 196 ? 3.123 -4.887 -29.495 1.00 59.03 196 THR A C 1
ATOM 1551 O O . THR A 1 196 ? 4.316 -4.730 -29.270 1.00 59.03 196 THR A O 1
ATOM 1554 N N . ASN A 1 197 ? 2.595 -5.425 -30.595 1.00 54.16 197 ASN A N 1
ATOM 1555 C CA . ASN A 1 197 ? 3.319 -5.736 -31.813 1.00 54.16 197 ASN A CA 1
ATOM 1556 C C . ASN A 1 197 ? 4.413 -4.693 -32.083 1.00 54.16 197 ASN A C 1
ATOM 1558 O O . ASN A 1 197 ? 4.189 -3.680 -32.741 1.00 54.16 197 ASN A O 1
ATOM 1562 N N . ALA A 1 198 ? 5.636 -5.018 -31.667 1.00 51.78 198 ALA A N 1
ATOM 1563 C CA . ALA A 1 198 ? 6.847 -4.568 -32.336 1.00 51.78 198 ALA A CA 1
ATOM 1564 C C . ALA A 1 198 ? 6.832 -4.966 -33.832 1.00 51.78 198 ALA A C 1
ATOM 1566 O O . ALA A 1 198 ? 7.652 -4.491 -34.603 1.00 51.78 198 ALA A O 1
ATOM 1567 N N . LEU A 1 199 ? 5.875 -5.813 -34.235 1.00 50.69 199 LEU A N 1
ATOM 1568 C CA . LEU A 1 199 ? 5.643 -6.334 -35.577 1.00 50.69 199 LEU A CA 1
ATOM 1569 C C . LEU A 1 199 ? 4.962 -5.355 -36.557 1.00 50.69 199 LEU A C 1
ATOM 1571 O O . LEU A 1 199 ? 4.828 -5.710 -37.721 1.00 50.69 199 LEU A O 1
ATOM 1575 N N . GLU A 1 200 ? 4.521 -4.162 -36.134 1.00 54.00 200 GLU A N 1
ATOM 1576 C CA . GLU A 1 200 ? 3.857 -3.192 -37.037 1.00 54.00 200 GLU A CA 1
ATOM 1577 C C . GLU A 1 200 ? 4.718 -1.980 -37.425 1.00 54.00 200 GLU A C 1
ATOM 1579 O O . GLU A 1 200 ? 4.252 -1.124 -38.176 1.00 54.00 200 GLU A O 1
ATOM 1584 N N . TYR A 1 201 ? 5.961 -1.879 -36.941 1.00 60.69 201 TYR A N 1
ATOM 1585 C CA . TYR A 1 201 ? 6.802 -0.704 -37.190 1.00 60.69 201 TYR A CA 1
ATOM 1586 C C . TYR A 1 201 ? 8.014 -1.047 -38.048 1.00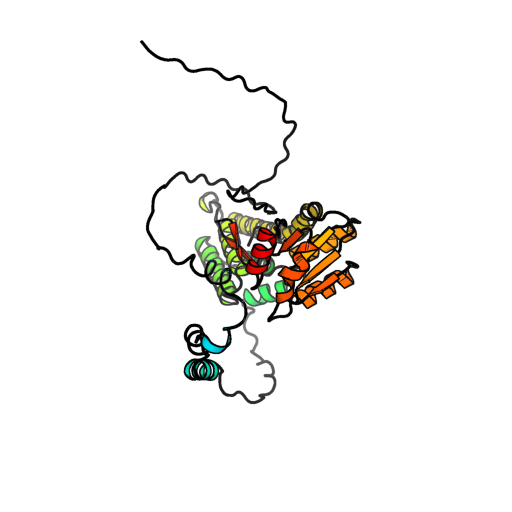 60.69 201 TYR A C 1
ATOM 1588 O O . TYR A 1 201 ? 8.762 -1.972 -37.745 1.00 60.69 201 TYR A O 1
ATOM 1596 N N . GLU A 1 202 ? 8.221 -0.252 -39.097 1.00 64.81 202 GLU A N 1
ATOM 1597 C CA . GLU A 1 202 ? 9.375 -0.370 -39.992 1.00 64.81 202 GLU A CA 1
ATOM 1598 C C . GLU A 1 202 ? 10.686 0.114 -39.331 1.00 64.81 202 GLU A C 1
ATOM 1600 O O . GLU A 1 202 ? 11.762 -0.286 -39.770 1.00 64.81 202 GLU A O 1
ATOM 1605 N N . ASP A 1 203 ? 10.615 0.926 -38.259 1.00 82.31 203 ASP A N 1
ATOM 1606 C CA . ASP A 1 203 ? 11.776 1.527 -37.577 1.00 82.31 203 ASP A CA 1
ATOM 1607 C C . ASP A 1 203 ? 11.818 1.228 -36.061 1.00 82.31 203 ASP A C 1
ATOM 1609 O O . ASP A 1 203 ? 10.880 1.506 -35.302 1.00 82.31 203 ASP A O 1
ATOM 1613 N N . PHE A 1 204 ? 12.962 0.708 -35.609 1.00 84.19 204 PHE A N 1
ATOM 1614 C CA . PHE A 1 204 ? 13.276 0.426 -34.209 1.00 84.19 204 PHE A CA 1
ATOM 1615 C C . PHE A 1 204 ? 13.278 1.689 -33.335 1.00 84.19 204 PHE A C 1
ATOM 1617 O O . PHE A 1 204 ? 12.819 1.645 -32.190 1.00 84.19 204 PHE A O 1
ATOM 1624 N N . SER A 1 205 ? 13.733 2.828 -33.866 1.00 84.69 205 SER A N 1
ATOM 1625 C CA . SER A 1 205 ? 13.793 4.094 -33.123 1.00 84.69 205 SER A CA 1
ATOM 1626 C C . SER A 1 205 ? 12.399 4.563 -32.692 1.00 84.69 205 SER A C 1
ATOM 1628 O O . SER A 1 205 ? 12.166 4.903 -31.524 1.00 84.69 205 SER A O 1
ATOM 1630 N N . ALA A 1 206 ? 11.431 4.484 -33.611 1.00 84.38 206 ALA A N 1
ATOM 1631 C CA . ALA A 1 206 ? 10.031 4.790 -33.334 1.00 84.38 206 ALA A CA 1
ATOM 1632 C C . ALA A 1 206 ? 9.428 3.822 -32.300 1.00 84.38 206 ALA A C 1
ATOM 1634 O O . ALA A 1 206 ? 8.732 4.252 -31.374 1.00 84.38 206 ALA A O 1
ATOM 1635 N N . GLY A 1 207 ? 9.751 2.527 -32.409 1.00 84.50 207 GLY A N 1
ATOM 1636 C CA . GLY A 1 207 ? 9.365 1.514 -31.427 1.00 84.50 207 GLY A CA 1
ATOM 1637 C C . GLY A 1 207 ? 9.874 1.851 -30.024 1.00 84.50 207 GLY A C 1
ATOM 1638 O O . GLY A 1 207 ? 9.085 1.936 -29.082 1.00 84.50 207 GLY A O 1
ATOM 1639 N N . LYS A 1 208 ? 11.173 2.137 -29.889 1.00 86.38 208 LYS A N 1
ATOM 1640 C CA . LYS A 1 208 ? 11.814 2.496 -28.616 1.00 86.38 208 LYS A CA 1
ATOM 1641 C C . LYS A 1 208 ? 11.199 3.743 -27.982 1.00 86.38 208 LYS A C 1
ATOM 1643 O O . LYS A 1 208 ? 10.890 3.729 -26.791 1.00 86.38 208 LYS A O 1
ATOM 1648 N N . SER A 1 209 ? 10.964 4.799 -28.765 1.00 88.00 209 SER A N 1
ATOM 1649 C CA . SER A 1 209 ? 10.324 6.031 -28.277 1.00 88.00 209 SER A CA 1
ATOM 1650 C C . SER A 1 209 ? 8.950 5.755 -27.653 1.00 88.00 209 SER A C 1
ATOM 1652 O O . SER A 1 209 ? 8.638 6.249 -26.568 1.00 88.00 209 SER A O 1
ATOM 1654 N N . ARG A 1 210 ? 8.157 4.872 -28.268 1.00 86.94 210 ARG A N 1
ATOM 1655 C CA . ARG A 1 210 ? 6.833 4.510 -27.754 1.00 86.94 210 ARG A CA 1
ATOM 1656 C C . ARG A 1 210 ? 6.877 3.633 -26.503 1.00 86.94 210 ARG A C 1
ATOM 1658 O O . ARG A 1 210 ? 6.000 3.749 -25.645 1.00 86.94 210 ARG A O 1
ATOM 1665 N N . LEU A 1 211 ? 7.882 2.766 -26.374 1.00 87.94 211 LEU A N 1
ATOM 1666 C CA . LEU A 1 211 ? 8.104 2.005 -25.140 1.00 87.94 211 LEU A CA 1
ATOM 1667 C C . LEU A 1 211 ? 8.440 2.941 -23.972 1.00 87.94 211 LEU A C 1
ATOM 1669 O O . LEU A 1 211 ? 7.914 2.747 -22.877 1.00 87.94 211 LEU A O 1
ATOM 1673 N N . ILE A 1 212 ? 9.234 3.991 -24.217 1.00 89.44 212 ILE A N 1
ATOM 1674 C CA . ILE A 1 212 ? 9.540 5.026 -23.217 1.00 89.44 212 ILE A CA 1
ATOM 1675 C C . ILE A 1 212 ? 8.262 5.756 -22.794 1.00 89.44 212 ILE A C 1
ATOM 1677 O O . ILE A 1 212 ? 7.963 5.791 -21.601 1.00 89.44 212 ILE A O 1
ATOM 1681 N N . GLU A 1 213 ? 7.474 6.263 -23.750 1.00 90.19 213 GLU A N 1
ATOM 1682 C CA . GLU A 1 213 ? 6.207 6.961 -23.470 1.00 90.19 213 GLU A CA 1
ATOM 1683 C C . GLU A 1 213 ? 5.273 6.096 -22.607 1.00 90.19 213 GLU A C 1
ATOM 1685 O O . GLU A 1 213 ? 4.648 6.559 -21.650 1.00 90.19 213 GLU A O 1
ATOM 1690 N N . ARG A 1 214 ? 5.193 4.796 -22.907 1.00 89.12 214 ARG A N 1
ATOM 1691 C CA . ARG A 1 214 ? 4.374 3.857 -22.137 1.00 89.12 214 ARG A CA 1
ATOM 1692 C C . ARG A 1 214 ? 4.925 3.571 -20.756 1.00 89.12 214 ARG A C 1
ATOM 1694 O O . ARG A 1 214 ? 4.132 3.536 -19.817 1.00 89.12 214 ARG A O 1
ATOM 1701 N N . GLY A 1 215 ? 6.232 3.364 -20.628 1.00 90.31 215 GLY A N 1
ATOM 1702 C CA . GLY A 1 215 ? 6.878 3.162 -19.335 1.00 90.31 215 GLY A CA 1
ATOM 1703 C C . GLY A 1 215 ? 6.647 4.356 -18.409 1.00 90.31 215 GLY A C 1
ATOM 1704 O O . GLY A 1 215 ? 6.240 4.182 -17.260 1.00 90.31 215 GLY A O 1
ATOM 1705 N N . GLU A 1 216 ? 6.794 5.574 -18.935 1.00 91.31 216 GLU A N 1
ATOM 1706 C CA . GLU A 1 216 ? 6.496 6.815 -18.212 1.00 91.31 216 GLU A CA 1
ATOM 1707 C C . GLU A 1 216 ? 5.019 6.911 -17.829 1.00 91.31 216 GLU A C 1
ATOM 1709 O O . GLU A 1 216 ? 4.693 7.110 -16.656 1.00 91.31 216 GLU A O 1
ATOM 1714 N N . ARG A 1 217 ? 4.113 6.681 -18.786 1.00 91.31 217 ARG A N 1
ATOM 1715 C CA . ARG A 1 217 ? 2.666 6.697 -18.541 1.00 91.31 217 ARG A CA 1
ATOM 1716 C C . ARG A 1 217 ? 2.251 5.681 -17.478 1.00 91.31 217 ARG A C 1
ATOM 1718 O O . ARG A 1 217 ? 1.412 5.991 -16.633 1.00 91.31 217 ARG A O 1
ATOM 1725 N N . PHE A 1 218 ? 2.824 4.481 -17.496 1.00 90.56 218 PHE A N 1
ATOM 1726 C CA . PHE A 1 218 ? 2.545 3.453 -16.495 1.00 90.56 218 PHE A CA 1
ATOM 1727 C C . PHE A 1 218 ? 3.057 3.859 -15.110 1.00 90.56 218 PHE A C 1
ATOM 1729 O O . PHE A 1 218 ? 2.339 3.698 -14.119 1.00 90.56 218 PHE A O 1
ATOM 1736 N N . GLY A 1 219 ? 4.243 4.472 -15.042 1.00 90.75 219 GLY A N 1
ATOM 1737 C CA . GLY A 1 219 ? 4.781 5.054 -13.814 1.00 90.75 219 GLY A CA 1
ATOM 1738 C C . GLY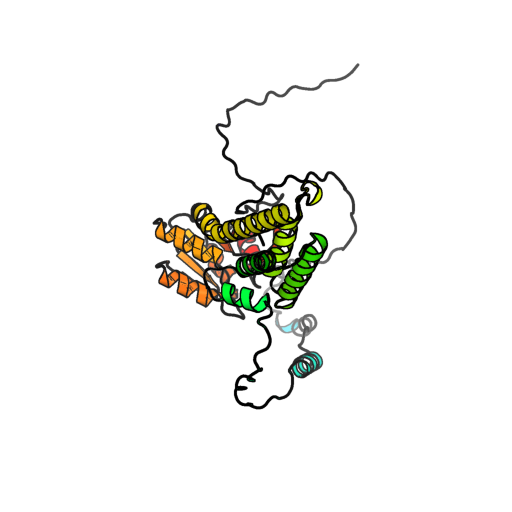 A 1 219 ? 3.885 6.157 -13.244 1.00 90.75 219 GLY A C 1
ATOM 1739 O O . GLY A 1 219 ? 3.600 6.164 -12.046 1.00 90.75 219 GLY A O 1
ATOM 1740 N N . GLU A 1 220 ? 3.378 7.056 -14.089 1.00 91.06 220 GLU A N 1
ATOM 1741 C CA . GLU A 1 220 ? 2.466 8.122 -13.666 1.00 91.06 220 GLU A CA 1
ATOM 1742 C C . GLU A 1 220 ? 1.125 7.606 -13.145 1.00 91.06 220 GLU A C 1
ATOM 1744 O O . GLU A 1 220 ? 0.633 8.085 -12.120 1.00 91.06 220 GLU A O 1
ATOM 1749 N N . ILE A 1 221 ? 0.511 6.654 -13.854 1.00 90.31 221 ILE A N 1
ATOM 1750 C CA . ILE A 1 221 ? -0.763 6.051 -13.444 1.00 90.31 221 ILE A CA 1
ATOM 1751 C C . ILE A 1 221 ? -0.581 5.353 -12.095 1.00 90.31 221 ILE A C 1
ATOM 1753 O O . ILE A 1 221 ? -1.358 5.592 -11.168 1.00 90.31 221 ILE A O 1
ATOM 1757 N N . SER A 1 222 ? 0.485 4.563 -11.959 1.00 90.50 222 SER A N 1
ATOM 1758 C CA . SER A 1 222 ? 0.789 3.826 -10.730 1.00 90.50 222 SER A CA 1
ATOM 1759 C C . SER A 1 222 ? 1.091 4.764 -9.555 1.00 90.50 222 SER A C 1
ATOM 1761 O O . SER A 1 222 ? 0.661 4.505 -8.434 1.00 90.50 222 SER A O 1
ATOM 1763 N N . PHE A 1 223 ? 1.738 5.908 -9.802 1.00 90.56 223 PHE A N 1
ATOM 1764 C CA . PHE A 1 223 ? 1.947 6.950 -8.791 1.00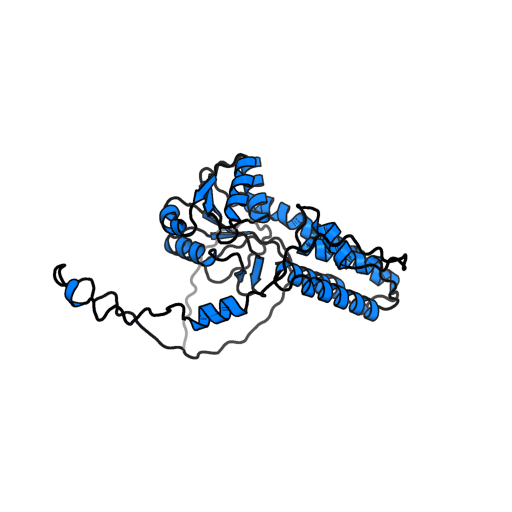 90.56 223 PHE A CA 1
ATOM 1765 C C . PHE A 1 223 ? 0.630 7.604 -8.336 1.00 90.56 223 PHE A C 1
ATOM 1767 O O . PHE A 1 223 ? 0.397 7.801 -7.143 1.00 90.56 223 PHE A O 1
ATOM 1774 N N . LYS A 1 224 ? -0.274 7.909 -9.277 1.00 92.00 224 LYS A N 1
ATOM 1775 C CA . LYS A 1 224 ? -1.576 8.545 -8.997 1.00 92.00 224 LYS A CA 1
ATOM 1776 C C . LYS A 1 224 ? -2.590 7.585 -8.352 1.00 92.00 224 LYS A C 1
ATOM 1778 O O . LYS A 1 224 ? -3.581 8.052 -7.777 1.00 92.00 224 LYS A O 1
ATOM 1783 N N . ALA A 1 225 ? -2.361 6.270 -8.411 1.00 91.88 225 ALA A N 1
ATOM 1784 C CA . ALA A 1 225 ? -3.283 5.246 -7.915 1.00 91.88 225 ALA A CA 1
ATOM 1785 C C . ALA A 1 225 ? -3.648 5.444 -6.435 1.00 91.88 225 ALA A C 1
ATOM 1787 O O . ALA A 1 225 ? -4.830 5.505 -6.105 1.00 91.88 225 ALA A O 1
ATOM 1788 N N . ARG A 1 226 ? -2.664 5.666 -5.550 1.00 92.44 226 ARG A N 1
ATOM 1789 C CA . ARG A 1 226 ? -2.914 5.856 -4.106 1.00 92.44 226 ARG A CA 1
ATOM 1790 C C . ARG A 1 226 ? -3.850 7.033 -3.828 1.00 92.44 226 ARG A C 1
ATOM 1792 O O . ARG A 1 226 ? -4.811 6.897 -3.074 1.00 92.44 226 ARG A O 1
ATOM 1799 N N . LYS A 1 227 ? -3.597 8.181 -4.466 1.00 92.88 227 LYS A N 1
ATOM 1800 C CA . LYS A 1 227 ? -4.439 9.380 -4.327 1.00 92.88 227 LYS A CA 1
ATOM 1801 C C . LYS A 1 227 ? -5.851 9.136 -4.860 1.00 92.88 227 LYS A C 1
ATOM 1803 O O . LYS A 1 227 ? -6.818 9.596 -4.261 1.00 92.88 227 LYS A O 1
ATOM 1808 N N . THR A 1 228 ? -5.965 8.392 -5.957 1.00 93.94 228 THR A N 1
ATOM 1809 C CA . THR A 1 228 ? -7.255 8.016 -6.548 1.00 93.94 228 THR A CA 1
ATOM 1810 C C . THR A 1 228 ? -8.045 7.106 -5.607 1.00 93.94 228 THR A C 1
ATOM 1812 O O . THR A 1 228 ? -9.218 7.363 -5.351 1.00 93.94 228 THR A O 1
ATOM 1815 N N . ILE A 1 229 ? -7.399 6.098 -5.014 1.00 94.50 229 ILE A N 1
ATOM 1816 C CA . ILE A 1 229 ? -8.018 5.208 -4.023 1.00 94.50 229 ILE A CA 1
ATOM 1817 C C . ILE A 1 229 ? -8.444 5.988 -2.782 1.00 94.50 229 ILE A C 1
ATOM 1819 O O . ILE A 1 229 ? -9.547 5.776 -2.296 1.00 94.50 229 ILE A O 1
ATOM 1823 N N . ALA A 1 230 ? -7.629 6.923 -2.290 1.00 94.94 230 ALA A N 1
ATOM 1824 C CA . ALA A 1 230 ? -8.008 7.773 -1.164 1.00 94.94 230 ALA A CA 1
ATOM 1825 C C . ALA A 1 230 ? -9.241 8.637 -1.483 1.00 94.94 230 ALA A C 1
ATOM 1827 O O . ALA A 1 230 ? -10.166 8.721 -0.677 1.00 94.94 230 ALA A O 1
ATOM 1828 N N . MET A 1 231 ? -9.284 9.229 -2.681 1.00 94.69 231 MET A N 1
ATOM 1829 C CA . MET A 1 231 ? -10.404 10.053 -3.139 1.00 94.69 231 MET A CA 1
ATOM 1830 C C . MET A 1 231 ? -11.707 9.259 -3.279 1.00 94.69 231 MET A C 1
ATOM 1832 O O . MET A 1 231 ? -12.757 9.778 -2.923 1.00 94.69 231 MET A O 1
ATOM 1836 N N . LEU A 1 232 ? -11.651 8.030 -3.798 1.00 93.88 232 LEU A N 1
ATOM 1837 C CA . LEU A 1 232 ? -12.832 7.177 -3.991 1.00 93.88 232 LEU A CA 1
ATOM 1838 C C . LEU A 1 232 ? -13.230 6.440 -2.705 1.00 93.88 232 LEU A C 1
ATOM 1840 O O . LEU A 1 232 ? -14.405 6.237 -2.416 1.00 93.88 232 LEU A O 1
ATOM 1844 N N . GLY A 1 233 ? -12.239 6.020 -1.926 1.00 92.56 233 GLY A N 1
ATOM 1845 C CA . GLY A 1 233 ? -12.411 5.214 -0.726 1.00 92.56 233 GLY A CA 1
ATOM 1846 C C . GLY A 1 233 ? -12.910 6.005 0.477 1.00 92.56 233 GLY A C 1
ATOM 1847 O O . GLY A 1 233 ? -13.496 5.409 1.380 1.00 92.56 233 GLY A O 1
ATOM 1848 N N . GLN A 1 234 ? -12.759 7.334 0.481 1.00 91.56 234 GLN A N 1
ATOM 1849 C CA . GLN A 1 234 ? -13.296 8.174 1.551 1.00 91.56 234 GLN A CA 1
ATOM 1850 C C . GLN A 1 234 ? -14.796 7.940 1.768 1.00 91.56 234 GLN A C 1
ATOM 1852 O O . GLN A 1 234 ? -15.254 8.019 2.900 1.00 91.56 234 GLN A O 1
ATOM 1857 N N . ASP A 1 235 ? -15.568 7.624 0.724 1.00 89.94 235 ASP A N 1
ATOM 1858 C CA . ASP A 1 235 ? -17.026 7.459 0.799 1.00 89.94 235 ASP A CA 1
ATOM 1859 C C . ASP A 1 235 ? -17.451 6.250 1.638 1.00 89.94 235 ASP A C 1
ATOM 1861 O O . ASP A 1 235 ? -18.570 6.202 2.144 1.00 89.94 235 ASP A O 1
ATOM 1865 N N . PHE A 1 236 ? -16.534 5.310 1.865 1.00 90.25 236 PHE A N 1
ATOM 1866 C CA . PHE A 1 236 ? -16.742 4.155 2.735 1.00 90.25 236 PHE A CA 1
ATOM 1867 C C . PHE A 1 236 ? -16.554 4.496 4.217 1.00 90.25 236 PHE A C 1
ATOM 1869 O O . PHE A 1 236 ? -17.052 3.771 5.080 1.00 90.25 236 PHE A O 1
ATOM 1876 N N . VAL A 1 237 ? -15.886 5.615 4.514 1.00 93.94 237 VAL A N 1
ATOM 1877 C CA . VAL A 1 237 ? -15.793 6.185 5.859 1.00 93.94 237 VAL A CA 1
ATOM 1878 C C . VAL A 1 237 ? -17.096 6.921 6.147 1.00 93.94 237 VAL A C 1
ATOM 1880 O O . VAL A 1 237 ? -17.416 7.936 5.518 1.00 93.94 237 VAL A O 1
ATOM 1883 N N . ARG A 1 238 ? -17.867 6.375 7.088 1.00 92.56 238 ARG A N 1
ATOM 1884 C CA . ARG A 1 238 ? -19.108 6.979 7.576 1.00 92.56 238 ARG A CA 1
ATOM 1885 C C . ARG A 1 238 ? -18.796 7.970 8.691 1.00 92.56 238 ARG A C 1
ATOM 1887 O O . ARG A 1 238 ? -17.857 7.765 9.459 1.00 92.56 238 ARG A O 1
ATOM 1894 N N . ASP A 1 239 ? -19.597 9.021 8.775 1.00 93.69 239 ASP A N 1
ATOM 1895 C CA . ASP A 1 239 ? -19.505 9.972 9.878 1.00 93.69 239 ASP A CA 1
ATOM 1896 C C . ASP A 1 239 ? -19.904 9.301 11.201 1.00 93.69 239 ASP A C 1
ATOM 1898 O O . ASP A 1 239 ? -20.730 8.384 11.216 1.00 93.69 239 ASP A O 1
ATOM 1902 N N . CYS A 1 240 ? -19.275 9.723 12.294 1.00 94.19 240 CYS A N 1
ATOM 1903 C CA . CYS A 1 240 ? -19.392 9.151 13.636 1.00 94.19 240 CYS A CA 1
ATOM 1904 C C . CYS A 1 240 ? -19.113 7.637 13.720 1.00 94.19 240 CYS A C 1
ATOM 1906 O O . CYS A 1 240 ? -19.650 6.967 14.601 1.00 94.19 240 CYS A O 1
ATOM 1908 N N . SER A 1 241 ? -18.284 7.088 12.823 1.00 95.81 241 SER A N 1
ATOM 1909 C CA . SER A 1 241 ? -17.953 5.655 12.818 1.00 95.81 241 SER A CA 1
ATOM 1910 C C . SER A 1 241 ? -16.631 5.327 13.515 1.00 95.81 241 SER A C 1
ATOM 1912 O O . SER A 1 241 ? -15.727 6.160 13.625 1.00 95.81 241 SER A O 1
ATOM 1914 N N . THR A 1 242 ? -16.516 4.083 13.978 1.00 97.81 242 THR A N 1
ATOM 1915 C CA . THR A 1 242 ? -15.280 3.506 14.516 1.00 97.81 242 THR A CA 1
ATOM 1916 C C . THR A 1 242 ? -14.701 2.500 13.530 1.00 97.81 242 THR A C 1
ATOM 1918 O O . THR A 1 242 ? -15.334 1.488 13.211 1.00 97.81 242 THR A O 1
ATOM 1921 N N . ILE A 1 243 ? -13.483 2.763 13.059 1.00 98.00 243 ILE A N 1
ATOM 1922 C CA . ILE A 1 243 ? -12.798 1.941 12.058 1.00 98.00 243 ILE A CA 1
ATOM 1923 C C . ILE A 1 243 ? -11.668 1.155 12.717 1.00 98.00 243 ILE A C 1
ATOM 1925 O O . ILE A 1 243 ? -10.825 1.739 13.390 1.00 98.00 243 ILE A O 1
ATOM 1929 N N . LEU A 1 244 ? -11.618 -0.158 12.496 1.00 98.06 244 LEU A N 1
ATOM 1930 C CA . LEU A 1 244 ? -10.465 -0.978 12.874 1.00 98.06 244 LEU A CA 1
ATOM 1931 C C . LEU A 1 244 ? -9.461 -1.049 11.724 1.00 98.06 244 LEU A C 1
ATOM 1933 O O . LEU A 1 244 ? -9.833 -1.390 10.600 1.00 98.06 244 LEU A O 1
ATOM 1937 N N . VAL A 1 245 ? -8.192 -0.795 12.034 1.00 97.50 245 VAL A N 1
ATOM 1938 C CA . VAL A 1 245 ? -7.054 -0.973 11.126 1.00 97.50 245 VAL A CA 1
ATOM 1939 C C . VAL A 1 245 ? -6.036 -1.911 11.773 1.00 97.50 245 VAL A C 1
ATOM 1941 O O . VAL A 1 245 ? -5.830 -1.890 12.988 1.00 97.50 245 VAL A O 1
ATOM 1944 N N . HIS A 1 246 ? -5.402 -2.744 10.952 1.00 96.00 246 HIS A N 1
ATOM 1945 C CA . HIS A 1 246 ? -4.387 -3.701 11.377 1.00 96.00 246 HIS A CA 1
ATOM 1946 C C . HIS A 1 246 ? -3.105 -3.499 10.564 1.00 96.00 246 HIS A C 1
ATOM 1948 O O . HIS A 1 246 ? -3.142 -3.539 9.331 1.00 96.00 246 HIS A O 1
ATOM 1954 N N . GLY A 1 247 ? -1.992 -3.268 11.263 1.00 93.12 247 GLY A N 1
ATOM 1955 C CA . GLY A 1 247 ? -0.688 -2.968 10.669 1.00 93.12 247 GLY A CA 1
ATOM 1956 C C . GLY A 1 247 ? -0.577 -1.567 10.051 1.00 93.12 247 GLY A C 1
ATOM 1957 O O . GLY A 1 247 ? -1.457 -0.716 10.203 1.00 93.12 247 GLY A O 1
ATOM 1958 N N . PHE A 1 248 ? 0.532 -1.323 9.348 1.00 94.56 248 PHE A N 1
ATOM 1959 C CA . PHE A 1 248 ? 0.782 -0.073 8.627 1.00 94.56 248 PHE A CA 1
ATOM 1960 C C . PHE A 1 248 ? 0.457 -0.215 7.143 1.00 94.56 248 PHE A C 1
ATOM 1962 O O . PHE A 1 248 ? 1.034 -1.046 6.445 1.00 94.56 248 PHE A O 1
ATOM 1969 N N . SER A 1 249 ? -0.422 0.645 6.630 1.00 94.19 249 SER A N 1
ATOM 1970 C CA . SER A 1 249 ? -0.752 0.680 5.206 1.00 94.19 249 SER A CA 1
ATOM 1971 C C . SER A 1 249 ? -0.772 2.109 4.688 1.00 94.19 249 SER A C 1
ATOM 1973 O O . SER A 1 249 ? -1.598 2.925 5.094 1.00 94.19 249 SER A O 1
ATOM 1975 N N . ARG A 1 250 ? 0.106 2.396 3.719 1.00 92.88 250 ARG A N 1
ATOM 1976 C CA . ARG A 1 250 ? 0.223 3.721 3.086 1.00 92.88 250 ARG A CA 1
ATOM 1977 C C . ARG A 1 250 ? -1.066 4.156 2.390 1.00 92.88 250 ARG A C 1
ATOM 1979 O O . ARG A 1 250 ? -1.430 5.327 2.442 1.00 92.88 250 ARG A O 1
ATOM 1986 N N . VAL A 1 251 ? -1.767 3.223 1.742 1.00 94.06 251 VAL A N 1
ATOM 1987 C CA . VAL A 1 251 ? -3.020 3.522 1.033 1.00 94.06 251 VAL A CA 1
ATOM 1988 C C . VAL A 1 251 ? -4.177 3.756 2.003 1.00 94.06 251 VAL A C 1
ATOM 1990 O O . VAL A 1 251 ? -4.944 4.698 1.811 1.00 94.06 251 VAL A O 1
ATOM 1993 N N . VAL A 1 252 ? -4.261 2.977 3.087 1.00 96.44 252 VAL A N 1
ATOM 1994 C CA . VAL A 1 252 ? -5.263 3.191 4.144 1.00 96.44 252 VAL A CA 1
ATOM 1995 C C . VAL A 1 252 ? -4.994 4.503 4.875 1.00 96.44 252 VAL A C 1
ATOM 1997 O O . VAL A 1 252 ? -5.926 5.265 5.113 1.00 96.44 252 VAL A O 1
ATOM 2000 N N . LEU A 1 253 ? -3.729 4.817 5.165 1.00 96.19 253 LEU A N 1
ATOM 2001 C CA . LEU A 1 253 ? -3.346 6.080 5.788 1.00 96.19 253 LEU A CA 1
ATOM 2002 C C . LEU A 1 253 ? -3.761 7.274 4.925 1.00 96.19 253 LEU A C 1
ATOM 2004 O O . LEU A 1 253 ? -4.401 8.194 5.425 1.00 96.19 253 LEU A O 1
ATOM 2008 N N . ALA A 1 254 ? -3.451 7.241 3.625 1.00 95.75 254 ALA A N 1
ATOM 2009 C CA . ALA A 1 254 ? -3.849 8.290 2.689 1.00 95.75 254 ALA A CA 1
ATOM 2010 C C . ALA A 1 254 ? -5.378 8.443 2.603 1.00 95.75 254 ALA A C 1
ATOM 2012 O O . ALA A 1 254 ? -5.877 9.567 2.569 1.00 95.75 254 ALA A O 1
ATOM 2013 N N . LEU A 1 255 ? -6.122 7.332 2.608 1.00 96.75 255 LEU A N 1
ATOM 2014 C CA . LEU A 1 255 ? -7.587 7.323 2.599 1.00 96.75 255 LEU A CA 1
ATOM 2015 C C . LEU A 1 255 ? -8.164 7.972 3.862 1.00 96.75 255 LEU A C 1
ATOM 2017 O O . LEU A 1 255 ? -9.003 8.864 3.755 1.00 96.75 255 LEU A O 1
ATOM 2021 N N . LEU A 1 256 ? -7.696 7.574 5.047 1.00 96.94 256 LEU A N 1
ATOM 2022 C CA . LEU A 1 256 ? -8.179 8.120 6.318 1.00 96.94 256 LEU A CA 1
ATOM 2023 C C . LEU A 1 256 ? -7.784 9.594 6.490 1.00 96.94 256 LEU A C 1
ATOM 2025 O O . LEU A 1 256 ? -8.623 10.399 6.889 1.00 96.94 256 LEU A O 1
ATOM 2029 N N . LYS A 1 257 ? -6.555 9.981 6.111 1.00 96.00 257 LYS A N 1
ATOM 2030 C CA . LYS A 1 257 ? -6.130 11.393 6.088 1.00 96.00 257 LYS A CA 1
ATOM 2031 C C . LYS A 1 257 ? -7.028 12.222 5.162 1.00 96.00 257 LYS A C 1
ATOM 2033 O O . LYS A 1 257 ? -7.497 13.281 5.561 1.00 96.00 257 LYS A O 1
ATOM 2038 N N . MET A 1 258 ? -7.329 11.727 3.958 1.00 96.00 258 MET A N 1
ATOM 2039 C CA . MET A 1 258 ? -8.233 12.404 3.018 1.00 96.00 258 MET A CA 1
ATOM 2040 C C . MET A 1 258 ? -9.654 12.541 3.581 1.00 96.00 258 MET A C 1
ATOM 2042 O O . MET A 1 258 ? -10.256 13.606 3.474 1.00 96.00 258 MET A O 1
ATOM 2046 N N . ALA A 1 259 ? -10.185 11.489 4.210 1.00 96.06 259 ALA A N 1
ATOM 2047 C CA . ALA A 1 259 ? -11.506 11.523 4.832 1.00 96.06 259 ALA A CA 1
ATOM 2048 C C . ALA A 1 259 ? -11.586 12.576 5.953 1.00 96.06 259 ALA A C 1
ATOM 2050 O O . ALA A 1 259 ? -12.555 13.331 6.009 1.00 96.06 259 ALA A O 1
ATOM 2051 N N . ALA A 1 260 ? -10.554 12.666 6.797 1.00 95.38 260 ALA A N 1
ATOM 2052 C CA . ALA A 1 260 ? -10.472 13.665 7.861 1.00 95.38 260 ALA A CA 1
ATOM 2053 C C . ALA A 1 260 ? -10.362 15.095 7.303 1.00 95.38 260 ALA A C 1
ATOM 2055 O O . ALA A 1 260 ? -11.080 15.987 7.750 1.00 95.38 260 ALA A O 1
ATOM 2056 N N . LEU A 1 261 ? -9.527 15.307 6.276 1.00 95.12 261 LEU A N 1
ATOM 2057 C CA . LEU A 1 261 ? -9.391 16.602 5.593 1.00 95.12 261 LEU A CA 1
ATOM 2058 C C . LEU A 1 261 ? -10.702 17.076 4.953 1.00 95.12 261 LEU A C 1
ATOM 2060 O O . LEU A 1 261 ? -10.973 18.274 4.928 1.00 95.12 261 LEU A O 1
ATOM 2064 N N . ASN A 1 262 ? -11.534 16.145 4.484 1.00 94.50 262 ASN A N 1
ATOM 2065 C CA . ASN A 1 262 ? -12.848 16.442 3.914 1.00 94.50 262 ASN A CA 1
ATOM 2066 C C . ASN A 1 262 ? -13.955 16.590 4.976 1.00 94.50 262 ASN A C 1
ATOM 2068 O O . ASN A 1 262 ? -15.136 16.612 4.633 1.00 94.50 262 ASN A O 1
ATOM 2072 N N . GLY A 1 263 ? -13.584 16.709 6.255 1.00 93.12 263 GLY A N 1
ATOM 2073 C CA . GLY A 1 263 ? -14.497 17.038 7.348 1.00 93.12 263 GLY A CA 1
ATOM 2074 C C . GLY A 1 263 ? -15.287 15.856 7.907 1.00 93.12 263 GLY A C 1
ATOM 2075 O O . GLY A 1 263 ? -16.282 16.080 8.589 1.00 93.12 263 GLY A O 1
ATOM 2076 N N . LYS A 1 264 ? -14.886 14.607 7.631 1.00 94.50 264 LYS A N 1
ATOM 2077 C CA . LYS A 1 264 ? -15.528 13.434 8.243 1.00 94.50 264 LYS A CA 1
ATOM 2078 C C . LYS A 1 264 ? -15.020 13.227 9.664 1.00 94.50 264 LYS A C 1
ATOM 2080 O O . LYS A 1 264 ? -13.812 13.181 9.893 1.00 94.50 264 LYS A O 1
ATOM 2085 N N . HIS A 1 265 ? -15.935 13.015 10.601 1.00 94.88 265 HIS A N 1
ATOM 2086 C CA . HIS A 1 265 ? -15.621 12.696 11.983 1.00 94.88 265 HIS A CA 1
ATOM 2087 C C . HIS A 1 265 ? -15.684 11.186 12.191 1.00 94.88 265 HIS A C 1
ATOM 2089 O O . HIS A 1 265 ? -16.723 10.557 12.041 1.00 94.88 265 HIS A O 1
ATOM 2095 N N . PHE A 1 266 ? -14.564 10.573 12.545 1.00 97.06 266 PHE A N 1
ATOM 2096 C CA . PHE A 1 266 ? -14.488 9.144 12.837 1.00 97.06 266 PHE A CA 1
ATOM 2097 C C . PHE A 1 266 ? -13.383 8.896 13.859 1.00 97.06 266 PHE A C 1
ATOM 2099 O O . PHE A 1 266 ? -12.532 9.755 14.095 1.00 97.06 266 PHE A O 1
ATOM 2106 N N . SER A 1 267 ? -13.400 7.719 14.472 1.00 97.69 267 SER A N 1
ATOM 2107 C CA . SER A 1 267 ? -12.320 7.261 15.342 1.00 97.69 267 SER A CA 1
ATOM 2108 C C . SER A 1 267 ? -11.703 5.985 14.791 1.00 97.69 267 SER A C 1
ATOM 2110 O O . SER A 1 267 ? -12.361 5.209 14.094 1.00 97.69 267 SER A O 1
ATOM 2112 N N . VAL A 1 268 ? -10.424 5.775 15.082 1.00 98.12 268 VAL A N 1
ATOM 2113 C CA . VAL A 1 268 ? -9.686 4.604 14.615 1.00 98.12 268 VAL A CA 1
ATOM 2114 C C . VAL A 1 268 ? -9.228 3.779 15.805 1.00 98.12 268 VAL A C 1
ATOM 2116 O O . VAL A 1 268 ? -8.664 4.292 16.769 1.00 98.12 268 VAL A O 1
ATOM 2119 N N . ILE A 1 269 ? -9.454 2.476 15.730 1.00 98.19 269 ILE A N 1
ATOM 2120 C CA . ILE A 1 269 ? -8.803 1.498 16.588 1.00 98.19 269 ILE A CA 1
ATOM 2121 C C . ILE A 1 269 ? -7.679 0.884 15.761 1.00 98.19 269 ILE A C 1
ATOM 2123 O O . ILE A 1 269 ? -7.930 0.308 14.706 1.00 98.19 269 ILE A O 1
ATOM 2127 N N . CYS A 1 270 ? -6.444 1.028 16.226 1.00 97.56 270 CYS A N 1
ATOM 2128 C CA . CYS A 1 270 ? -5.283 0.380 15.629 1.00 97.56 270 CYS A CA 1
ATOM 2129 C C . CYS A 1 270 ? -4.864 -0.771 16.529 1.00 97.56 270 CYS A C 1
ATOM 2131 O O . CYS A 1 270 ? -4.762 -0.599 17.745 1.00 97.56 270 CYS A O 1
ATOM 2133 N N . THR A 1 271 ? -4.584 -1.931 15.953 1.00 97.12 271 THR A N 1
ATOM 2134 C CA . THR A 1 271 ? -3.847 -2.954 16.698 1.00 97.12 271 THR A CA 1
ATOM 2135 C C . THR A 1 271 ? -2.351 -2.618 16.710 1.00 97.12 271 THR A C 1
ATOM 2137 O O . THR A 1 271 ? -1.894 -1.818 15.897 1.00 97.12 271 THR A O 1
ATOM 2140 N N . GLU A 1 272 ? -1.578 -3.189 17.629 1.00 95.12 272 GLU A N 1
ATOM 2141 C CA . GLU A 1 272 ? -0.126 -2.972 17.703 1.00 95.12 272 GLU A CA 1
ATOM 2142 C C . GLU A 1 272 ? 0.634 -3.539 16.489 1.00 95.12 272 GLU A C 1
ATOM 2144 O O . GLU A 1 272 ? 1.583 -2.906 16.022 1.00 95.12 272 GLU A O 1
ATOM 2149 N N . GLY A 1 273 ? 0.186 -4.669 15.924 1.00 92.25 273 GLY A N 1
ATOM 2150 C CA . GLY A 1 273 ? 0.783 -5.296 14.744 1.00 92.25 273 GLY A CA 1
ATOM 2151 C C . GLY A 1 273 ? 2.108 -5.994 15.053 1.00 92.25 273 GLY A C 1
ATOM 2152 O O . GLY A 1 273 ? 3.149 -5.618 14.513 1.00 92.25 273 GLY A O 1
ATOM 2153 N N . ARG A 1 274 ? 2.095 -6.994 15.942 1.00 92.50 274 ARG A N 1
ATOM 2154 C CA . ARG A 1 274 ? 3.275 -7.823 16.243 1.00 92.50 274 ARG A CA 1
ATOM 2155 C C . ARG A 1 274 ? 3.660 -8.691 15.032 1.00 92.50 274 ARG A C 1
ATOM 2157 O O . ARG A 1 274 ? 2.776 -9.134 14.301 1.00 92.50 274 ARG A O 1
ATOM 2164 N N . PRO A 1 275 ? 4.962 -8.983 14.832 1.00 89.06 275 PRO A N 1
ATOM 2165 C CA . PRO A 1 275 ? 6.102 -8.660 15.705 1.00 89.06 275 PRO A CA 1
ATOM 2166 C C . PRO A 1 275 ? 6.706 -7.260 15.492 1.00 89.06 275 PRO A C 1
ATOM 2168 O O . PRO A 1 275 ? 7.382 -6.760 16.393 1.00 89.06 275 PRO A O 1
ATOM 2171 N N . ASP A 1 276 ? 6.431 -6.628 14.349 1.00 90.06 276 ASP A N 1
ATOM 2172 C CA . ASP A 1 276 ? 7.131 -5.424 13.869 1.00 90.06 276 ASP A CA 1
ATOM 2173 C C . ASP A 1 276 ? 6.596 -4.106 14.450 1.00 90.06 276 ASP A C 1
ATOM 2175 O O . ASP A 1 276 ? 7.167 -3.040 14.228 1.00 90.06 276 ASP A O 1
ATOM 2179 N N . ASN A 1 277 ? 5.499 -4.166 15.210 1.00 92.19 277 ASN A N 1
ATOM 2180 C CA . ASN A 1 277 ? 4.824 -3.020 15.821 1.00 92.19 277 ASN A CA 1
ATOM 2181 C C . ASN A 1 277 ? 4.373 -1.957 14.798 1.00 92.19 277 ASN A C 1
ATOM 2183 O O . ASN A 1 277 ? 4.310 -0.762 15.103 1.00 92.19 277 ASN A O 1
ATOM 2187 N N . THR A 1 278 ? 4.059 -2.373 13.569 1.00 93.19 278 THR A N 1
ATOM 2188 C CA . THR A 1 278 ? 3.722 -1.460 12.462 1.00 93.19 278 THR A CA 1
ATOM 2189 C C . THR A 1 278 ? 2.459 -0.647 12.742 1.00 93.19 278 THR A C 1
ATOM 2191 O O . THR A 1 278 ? 2.344 0.507 12.327 1.00 93.19 278 THR A O 1
ATOM 2194 N N . GLY A 1 279 ? 1.519 -1.200 13.508 1.00 93.62 279 GLY A N 1
ATOM 2195 C CA . GLY A 1 279 ? 0.302 -0.498 13.894 1.00 93.62 279 GLY A CA 1
ATOM 2196 C C . GLY A 1 279 ? 0.540 0.651 14.880 1.00 93.62 279 GLY A C 1
ATOM 2197 O O . GLY A 1 279 ? -0.206 1.635 14.868 1.00 93.62 279 GLY A O 1
ATOM 2198 N N . ILE A 1 280 ? 1.631 0.606 15.657 1.00 95.50 280 ILE A N 1
ATOM 2199 C CA . ILE A 1 280 ? 2.061 1.746 16.479 1.00 95.50 280 ILE A CA 1
ATOM 2200 C C . ILE A 1 280 ? 2.435 2.920 15.575 1.00 95.50 280 ILE A C 1
ATOM 2202 O O . ILE A 1 280 ? 2.003 4.045 15.821 1.00 95.50 280 ILE A O 1
ATOM 2206 N N . GLU A 1 281 ? 3.177 2.673 14.499 1.00 94.88 281 GLU A N 1
ATOM 2207 C CA . GLU A 1 281 ? 3.555 3.729 13.559 1.00 94.88 281 GLU A CA 1
ATOM 2208 C C . GLU A 1 281 ? 2.335 4.318 12.840 1.00 94.88 281 GLU A C 1
ATOM 2210 O O . GLU A 1 281 ? 2.172 5.536 12.776 1.00 94.88 281 GLU A O 1
ATOM 2215 N N . MET A 1 282 ? 1.399 3.459 12.420 1.00 95.75 282 MET A N 1
ATOM 2216 C CA . MET A 1 282 ? 0.116 3.888 11.851 1.00 95.75 282 MET A CA 1
ATOM 2217 C C . MET A 1 282 ? -0.650 4.804 12.814 1.00 95.75 282 MET A C 1
ATOM 2219 O O . MET A 1 282 ? -1.225 5.811 12.400 1.00 95.75 282 MET A O 1
ATOM 2223 N N . SER A 1 283 ? -0.648 4.471 14.110 1.00 96.94 283 SER A N 1
ATOM 2224 C CA . SER A 1 283 ? -1.330 5.274 15.125 1.00 96.94 283 SER A CA 1
ATOM 2225 C C . SER A 1 283 ? -0.723 6.672 15.266 1.00 96.94 283 SER A C 1
ATOM 2227 O O . SER A 1 283 ? -1.474 7.645 15.314 1.00 96.94 283 SER A O 1
ATOM 2229 N N . LYS A 1 284 ? 0.612 6.801 15.244 1.00 97.12 284 LYS A N 1
ATOM 2230 C CA . LYS A 1 284 ? 1.297 8.101 15.323 1.00 97.12 284 LYS A CA 1
ATOM 2231 C C . LYS A 1 284 ? 0.956 8.989 14.132 1.00 97.12 284 LYS A C 1
ATOM 2233 O O . LYS A 1 284 ? 0.620 10.154 14.319 1.00 97.12 284 LYS A O 1
ATOM 2238 N N . GLU A 1 285 ? 0.993 8.427 12.928 1.00 96.81 285 GLU A N 1
ATOM 2239 C CA . GLU A 1 285 ? 0.695 9.142 11.684 1.00 96.81 285 GLU A CA 1
ATOM 2240 C C . GLU A 1 285 ? -0.750 9.659 11.620 1.00 96.81 285 GLU A C 1
ATOM 2242 O O . GLU A 1 285 ? -1.015 10.747 11.104 1.00 96.81 285 GLU A O 1
ATOM 2247 N N . LEU A 1 286 ? -1.700 8.889 12.155 1.00 96.88 286 LEU A N 1
ATOM 2248 C CA . LEU A 1 286 ? -3.103 9.291 12.251 1.00 96.88 286 LEU A CA 1
ATOM 2249 C C . LEU A 1 286 ? -3.333 10.342 13.344 1.00 96.88 286 LEU A C 1
ATOM 2251 O O . LEU A 1 286 ? -4.061 11.307 13.109 1.00 96.88 286 LEU A O 1
ATOM 2255 N N . ILE A 1 287 ? -2.678 10.205 14.502 1.00 97.06 287 ILE A N 1
ATOM 2256 C CA . ILE A 1 287 ? -2.718 11.210 15.576 1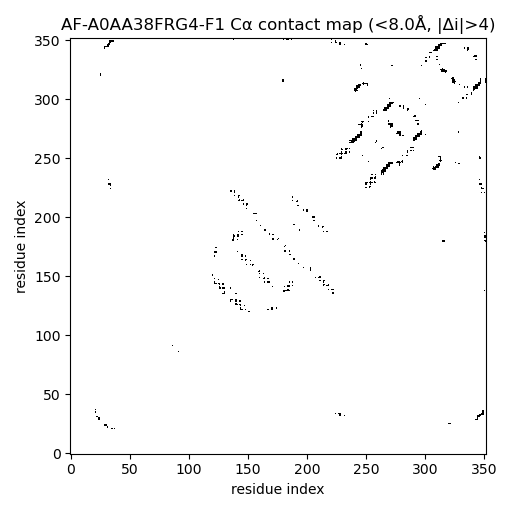.00 97.06 287 ILE A CA 1
ATOM 2257 C C . ILE A 1 287 ? -2.145 12.540 15.077 1.00 97.06 287 ILE A C 1
ATOM 2259 O O . ILE A 1 287 ? -2.751 13.588 15.296 1.00 97.06 287 ILE A O 1
ATOM 2263 N N . ALA A 1 288 ? -1.023 12.506 14.351 1.00 96.19 288 ALA A N 1
ATOM 2264 C CA . ALA A 1 288 ? -0.422 13.688 13.737 1.00 96.19 288 ALA A CA 1
ATOM 2265 C C . ALA A 1 288 ? -1.359 14.363 12.717 1.00 96.19 288 ALA A C 1
ATOM 2267 O O . ALA A 1 288 ? -1.314 15.578 12.546 1.00 96.19 288 ALA A O 1
ATOM 2268 N N . ALA A 1 289 ? -2.243 13.593 12.077 1.00 94.62 289 ALA A N 1
ATOM 2269 C CA . ALA A 1 289 ? -3.282 14.101 11.183 1.00 94.62 289 ALA A CA 1
ATOM 2270 C C . ALA A 1 289 ? -4.568 14.558 11.903 1.00 94.62 289 ALA A C 1
ATOM 2272 O O . ALA A 1 289 ? -5.544 14.900 11.237 1.00 94.62 289 ALA A O 1
ATOM 2273 N N . GLY A 1 290 ? -4.598 14.560 13.240 1.00 94.56 290 GLY A N 1
ATOM 2274 C CA . GLY A 1 290 ? -5.753 14.993 14.032 1.00 94.56 290 GLY A CA 1
ATOM 2275 C C . GLY A 1 290 ? -6.888 13.968 14.123 1.00 94.56 290 GLY A C 1
ATOM 2276 O O . GLY A 1 290 ? -7.991 14.317 14.541 1.00 94.56 290 GLY A O 1
ATOM 2277 N N . VAL A 1 291 ? -6.645 12.709 13.747 1.00 96.81 291 VAL A N 1
ATOM 2278 C CA . VAL A 1 291 ? -7.636 11.631 13.855 1.00 96.81 291 VAL A CA 1
ATOM 2279 C C . VAL A 1 291 ? -7.559 11.005 15.255 1.00 96.81 291 VAL A C 1
ATOM 2281 O O . VAL A 1 291 ? -6.469 10.625 15.686 1.00 96.81 291 VAL A O 1
ATOM 2284 N N . PRO A 1 292 ? -8.680 10.848 15.984 1.00 97.25 292 PRO A N 1
ATOM 2285 C CA . PRO A 1 292 ? -8.695 10.139 17.261 1.00 97.25 292 PRO A CA 1
ATOM 2286 C C . PRO A 1 292 ? -8.335 8.660 17.081 1.00 97.25 292 PRO A C 1
ATOM 2288 O O . PRO A 1 292 ? -9.052 7.926 16.395 1.00 97.25 292 PRO A O 1
ATOM 2291 N N . VAL A 1 293 ? -7.258 8.208 17.728 1.00 97.94 293 VAL A N 1
ATOM 2292 C CA . VAL A 1 293 ? -6.794 6.815 17.657 1.00 97.94 293 VAL A CA 1
ATOM 2293 C C . VAL A 1 293 ? -6.752 6.166 19.034 1.00 97.94 293 VAL A C 1
ATOM 2295 O O . VAL A 1 293 ? -6.330 6.776 20.015 1.00 97.94 293 VAL A O 1
ATOM 2298 N N . LYS A 1 294 ? -7.137 4.891 19.097 1.00 97.62 294 LYS A N 1
ATOM 2299 C CA . LYS A 1 294 ? -6.913 4.007 20.241 1.00 97.62 294 LYS A CA 1
ATOM 2300 C C . LYS A 1 294 ? -6.071 2.813 19.813 1.00 97.62 294 LYS A C 1
ATOM 2302 O O . LYS A 1 294 ? -6.467 2.077 18.915 1.00 97.62 294 LYS A O 1
ATOM 2307 N N . LEU A 1 295 ? -4.938 2.614 20.477 1.00 97.50 295 LEU A N 1
ATOM 2308 C CA . LEU A 1 295 ? -4.092 1.443 20.269 1.00 97.50 295 LEU A CA 1
ATOM 2309 C C . LEU A 1 295 ? -4.580 0.276 21.141 1.00 97.50 295 LEU A C 1
ATOM 2311 O O . LEU A 1 295 ? -4.904 0.478 22.314 1.00 97.50 295 LEU A O 1
ATOM 2315 N N . ILE A 1 296 ? -4.635 -0.929 20.578 1.00 97.38 296 ILE A N 1
ATOM 2316 C CA . ILE A 1 296 ? -5.014 -2.165 21.275 1.00 97.38 296 ILE A CA 1
ATOM 2317 C C . ILE A 1 296 ? -4.025 -3.294 20.974 1.00 97.38 296 ILE A C 1
ATOM 2319 O O . ILE A 1 296 ? -3.323 -3.266 19.966 1.00 97.38 296 ILE A O 1
ATOM 2323 N N . LEU A 1 297 ? -4.008 -4.317 21.829 1.00 96.69 297 LEU A N 1
ATOM 2324 C CA . LEU A 1 297 ? -3.290 -5.563 21.551 1.00 96.69 297 LEU A CA 1
ATOM 2325 C C . LEU A 1 297 ? -3.950 -6.311 20.389 1.00 96.69 297 LEU A C 1
ATOM 2327 O O . LEU A 1 297 ? -5.176 -6.276 20.246 1.00 96.69 297 LEU A O 1
ATOM 2331 N N . ASP A 1 298 ? -3.162 -7.065 19.621 1.00 95.31 298 ASP A N 1
ATOM 2332 C CA . ASP A 1 298 ? -3.697 -7.893 18.530 1.00 95.31 298 ASP A CA 1
ATOM 2333 C C . ASP A 1 298 ? -4.699 -8.947 19.057 1.00 95.31 298 ASP A C 1
ATOM 2335 O O . ASP A 1 298 ? -5.692 -9.264 18.403 1.00 95.31 298 ASP A O 1
ATOM 2339 N N . SER A 1 299 ? -4.507 -9.430 20.290 1.00 95.44 299 SER A N 1
ATOM 2340 C CA . SER A 1 299 ? -5.415 -10.369 20.969 1.00 95.44 299 SER A CA 1
ATOM 2341 C C . SER A 1 299 ? -6.725 -9.735 21.459 1.00 95.44 299 SER A C 1
ATOM 2343 O O . SER A 1 299 ? -7.709 -10.440 21.684 1.00 95.44 299 SER A O 1
ATOM 2345 N N . ALA A 1 300 ? -6.783 -8.406 21.595 1.00 96.31 300 ALA A N 1
ATOM 2346 C CA . ALA A 1 300 ? -7.959 -7.681 22.082 1.00 96.31 300 ALA A CA 1
ATOM 2347 C C . ALA A 1 300 ? -8.973 -7.345 20.968 1.00 96.31 300 ALA A C 1
ATOM 2349 O O . ALA A 1 300 ? -10.013 -6.730 21.231 1.00 96.31 300 ALA A O 1
ATOM 2350 N N . VAL A 1 301 ? -8.701 -7.752 19.724 1.00 96.69 301 VAL A N 1
ATOM 2351 C CA . VAL A 1 301 ? -9.570 -7.507 18.562 1.00 96.69 301 VAL A CA 1
ATOM 2352 C C . VAL A 1 301 ? -10.983 -8.042 18.797 1.00 96.69 301 VAL A C 1
ATOM 2354 O O . VAL A 1 301 ? -11.948 -7.305 18.621 1.00 96.69 301 VAL A O 1
ATOM 2357 N N . ALA A 1 302 ? -11.127 -9.285 19.267 1.00 96.88 302 ALA A N 1
ATOM 2358 C CA . ALA A 1 302 ? -12.445 -9.881 19.508 1.00 96.88 302 ALA A CA 1
ATOM 2359 C C . ALA A 1 302 ? -13.249 -9.141 20.583 1.00 96.88 302 ALA A C 1
ATOM 2361 O O . ALA A 1 302 ? -14.443 -8.913 20.411 1.00 96.88 302 ALA A O 1
ATOM 2362 N N . TYR A 1 303 ? -12.581 -8.697 21.649 1.00 96.56 303 TYR A N 1
ATOM 2363 C CA . TYR A 1 303 ? -13.210 -7.929 22.722 1.00 96.56 303 TYR A CA 1
ATOM 2364 C C . TYR A 1 303 ? -13.695 -6.547 22.254 1.00 96.56 303 TYR A C 1
ATOM 2366 O O . TYR A 1 303 ? -14.698 -6.029 22.737 1.00 96.56 303 TYR A O 1
ATOM 2374 N N . THR A 1 304 ? -12.984 -5.928 21.310 1.00 96.50 304 THR A N 1
ATOM 2375 C CA . THR A 1 304 ? -13.298 -4.573 20.833 1.00 96.50 304 THR A CA 1
ATOM 2376 C C . THR A 1 304 ? -14.220 -4.543 19.617 1.00 96.50 304 THR A C 1
ATOM 2378 O O . THR A 1 304 ? -14.808 -3.496 19.342 1.00 96.50 304 THR A O 1
ATOM 2381 N N . MET A 1 305 ? -14.400 -5.674 18.927 1.00 97.25 305 MET A N 1
ATOM 2382 C CA . MET A 1 305 ? -15.143 -5.778 17.666 1.00 97.25 305 MET A CA 1
ATOM 2383 C C . MET A 1 305 ? -16.601 -5.313 17.766 1.00 97.25 305 MET A C 1
ATOM 2385 O O . MET A 1 305 ? -17.127 -4.747 16.810 1.00 97.25 305 MET A O 1
ATOM 2389 N N . GLU A 1 306 ? -17.250 -5.459 18.925 1.00 96.00 306 GLU A N 1
ATOM 2390 C CA . GLU A 1 306 ? -18.617 -4.965 19.135 1.00 96.00 306 GLU A CA 1
ATOM 2391 C C . GLU A 1 306 ? -18.733 -3.454 18.857 1.00 96.00 306 GLU A C 1
ATOM 2393 O O . GLU A 1 306 ? -19.675 -3.018 18.191 1.00 96.00 306 GLU A O 1
ATOM 2398 N N . LYS A 1 307 ? -17.721 -2.682 19.282 1.00 96.19 307 LYS A N 1
ATOM 2399 C CA . LYS A 1 307 ? -17.639 -1.215 19.156 1.00 96.19 307 LYS A CA 1
ATOM 2400 C C . LYS A 1 307 ? -17.182 -0.745 17.774 1.00 96.19 307 LYS A C 1
ATOM 2402 O O . LYS A 1 307 ? -17.168 0.454 17.522 1.00 96.19 307 LYS A O 1
ATOM 2407 N N . ILE A 1 308 ? -16.750 -1.662 16.912 1.00 97.56 308 ILE A N 1
ATOM 2408 C CA . ILE A 1 308 ? -16.220 -1.355 15.583 1.00 97.56 308 ILE A CA 1
ATOM 2409 C C . ILE A 1 308 ? -17.364 -1.388 14.574 1.00 97.56 308 ILE A C 1
ATOM 2411 O O . ILE A 1 308 ? -18.155 -2.329 14.546 1.00 97.56 308 ILE A O 1
ATOM 2415 N N . ASP A 1 309 ? -17.445 -0.383 13.710 1.00 97.44 309 ASP A N 1
ATOM 2416 C CA . ASP A 1 309 ? -18.467 -0.308 12.664 1.00 97.44 309 ASP A CA 1
ATOM 2417 C C . ASP A 1 309 ? -17.992 -0.904 11.348 1.00 97.44 309 ASP A C 1
ATOM 2419 O O . ASP A 1 309 ? -18.797 -1.350 10.526 1.00 97.44 309 ASP A O 1
ATOM 2423 N N . THR A 1 310 ? -16.692 -0.824 11.079 1.00 96.69 310 THR A N 1
ATOM 2424 C CA . THR A 1 310 ? -16.089 -1.230 9.811 1.00 96.69 310 THR A CA 1
ATOM 2425 C C . THR A 1 310 ? -14.613 -1.554 10.015 1.00 96.69 310 THR A C 1
ATOM 2427 O O . THR A 1 310 ? -13.922 -0.888 10.780 1.00 96.69 310 THR A O 1
ATOM 2430 N N . VAL A 1 311 ? -14.122 -2.572 9.316 1.00 97.44 311 VAL A N 1
ATOM 2431 C CA . VAL A 1 311 ? -12.703 -2.933 9.298 1.00 97.44 311 VAL A CA 1
ATOM 2432 C C . VAL A 1 311 ? -12.107 -2.541 7.952 1.00 97.44 311 VAL A C 1
ATOM 2434 O O . VAL A 1 311 ? -12.717 -2.791 6.911 1.00 97.44 311 VAL A O 1
ATOM 2437 N N . LEU A 1 312 ? -10.926 -1.927 7.967 1.00 97.19 312 LEU A N 1
ATOM 2438 C CA . LEU A 1 312 ? -10.231 -1.476 6.768 1.00 97.19 312 LEU A CA 1
ATOM 2439 C C . LEU A 1 312 ? -8.780 -1.963 6.779 1.00 97.19 312 LEU A C 1
ATOM 2441 O O . LEU A 1 312 ? -8.008 -1.631 7.677 1.00 97.19 312 LEU A O 1
ATOM 2445 N N . PHE A 1 313 ? -8.404 -2.722 5.752 1.00 96.50 313 PHE A N 1
ATOM 2446 C CA . PHE A 1 313 ? -7.051 -3.246 5.584 1.00 96.50 313 PHE A CA 1
ATOM 2447 C C . PHE A 1 313 ? -6.363 -2.694 4.337 1.00 96.50 313 PHE A C 1
ATOM 2449 O O . PHE A 1 313 ? -7.007 -2.258 3.379 1.00 96.50 313 PHE A O 1
ATOM 2456 N N . GLY A 1 314 ? -5.031 -2.742 4.357 1.00 94.44 314 GLY A N 1
ATOM 2457 C CA . GLY A 1 314 ? -4.231 -2.744 3.137 1.00 94.44 314 GLY A CA 1
ATOM 2458 C C . GLY A 1 314 ? -4.120 -4.151 2.550 1.00 94.44 314 GLY A C 1
ATOM 2459 O O . GLY A 1 314 ? -4.677 -5.111 3.083 1.00 94.44 314 GLY A O 1
ATOM 2460 N N . ALA A 1 315 ? -3.369 -4.255 1.462 1.00 93.38 315 ALA A N 1
ATOM 2461 C CA . ALA A 1 315 ? -2.927 -5.526 0.912 1.00 93.38 315 ALA A CA 1
ATOM 2462 C C . ALA A 1 315 ? -1.497 -5.397 0.387 1.00 93.38 315 ALA A C 1
ATOM 2464 O O . ALA A 1 315 ? -1.126 -4.346 -0.150 1.00 93.38 315 ALA A O 1
ATOM 2465 N N . ASP A 1 316 ? -0.743 -6.483 0.499 1.00 90.19 316 ASP A N 1
ATOM 2466 C CA . ASP A 1 316 ? 0.548 -6.682 -0.159 1.00 90.19 316 ASP A CA 1
ATOM 2467 C C . ASP A 1 316 ? 0.374 -7.336 -1.534 1.00 90.19 316 ASP A C 1
ATOM 2469 O O . ASP A 1 316 ? 1.140 -7.039 -2.450 1.00 90.19 316 ASP A O 1
ATOM 2473 N N . GLY A 1 317 ? -0.672 -8.154 -1.697 1.00 91.31 317 GLY A N 1
ATOM 2474 C CA . GLY A 1 317 ? -1.047 -8.784 -2.963 1.00 91.31 317 GLY A CA 1
ATOM 2475 C C . GLY A 1 317 ? -2.514 -9.210 -3.000 1.00 91.31 317 GLY A C 1
ATOM 2476 O O . GLY A 1 317 ? -3.116 -9.498 -1.957 1.00 91.31 317 GLY A O 1
ATOM 2477 N N . VAL A 1 318 ? -3.088 -9.268 -4.202 1.00 92.31 318 VAL A N 1
ATOM 2478 C CA . VAL A 1 318 ? -4.443 -9.784 -4.439 1.00 92.31 318 VAL A CA 1
ATOM 2479 C C . VAL A 1 318 ? -4.371 -10.942 -5.425 1.00 92.31 318 VAL A C 1
ATOM 2481 O O . VAL A 1 318 ? -3.970 -10.782 -6.572 1.00 92.31 318 VAL A O 1
ATOM 2484 N N . VAL A 1 319 ? -4.774 -12.135 -4.988 1.00 90.94 319 VAL A N 1
ATOM 2485 C CA . VAL A 1 319 ? -4.778 -13.309 -5.873 1.00 90.94 319 VAL A CA 1
ATOM 2486 C C . VAL A 1 319 ? -6.030 -13.326 -6.748 1.00 90.94 319 VAL A C 1
ATOM 2488 O O . VAL A 1 319 ? -7.065 -12.770 -6.383 1.00 90.94 319 VAL A O 1
ATOM 2491 N N . GLU A 1 320 ? -5.966 -14.031 -7.878 1.00 87.75 320 GLU A N 1
ATOM 2492 C CA . GLU A 1 320 ? -7.049 -14.111 -8.873 1.00 87.75 320 GLU A CA 1
ATOM 2493 C C . GLU A 1 320 ? -8.396 -14.572 -8.286 1.00 87.75 320 GLU A C 1
ATOM 2495 O O . GLU A 1 320 ? -9.454 -14.084 -8.678 1.00 87.75 320 GLU A O 1
ATOM 2500 N N . SER A 1 321 ? -8.375 -15.442 -7.271 1.00 91.62 321 SER A N 1
ATOM 2501 C CA . SER A 1 321 ? -9.587 -15.884 -6.563 1.00 91.62 321 SER A CA 1
ATOM 2502 C C . SER A 1 321 ? -10.256 -14.787 -5.714 1.00 91.62 321 SER A C 1
ATOM 2504 O O . SER A 1 321 ? -11.333 -15.000 -5.151 1.00 91.62 321 SER A O 1
ATOM 2506 N N . GLY A 1 322 ? -9.627 -13.613 -5.592 1.00 86.50 322 GLY A N 1
ATOM 2507 C CA . GLY A 1 322 ? -10.015 -12.527 -4.692 1.00 86.50 322 GLY A CA 1
ATOM 2508 C C . GLY A 1 322 ? -9.517 -12.714 -3.254 1.00 86.50 322 GLY A C 1
ATOM 2509 O O . GLY A 1 322 ? -10.016 -12.062 -2.332 1.00 86.50 322 GLY A O 1
ATOM 2510 N N . GLY A 1 323 ? -8.577 -13.635 -3.031 1.00 92.31 323 GLY A N 1
ATOM 2511 C CA . GLY A 1 323 ? -7.849 -13.749 -1.769 1.00 92.31 323 GLY A CA 1
ATOM 2512 C C . GLY A 1 323 ? -6.918 -12.553 -1.553 1.00 92.31 323 GLY A C 1
ATOM 2513 O O . GLY A 1 323 ? -6.412 -11.962 -2.505 1.00 92.31 323 GLY A O 1
ATOM 2514 N N . ILE A 1 324 ? -6.706 -12.197 -0.289 1.00 94.38 324 ILE A N 1
ATOM 2515 C CA . ILE A 1 324 ? -5.890 -11.048 0.106 1.00 94.38 324 ILE A CA 1
ATOM 2516 C C . ILE A 1 324 ? -4.662 -11.557 0.842 1.00 94.38 324 ILE A C 1
ATOM 2518 O O . ILE A 1 324 ? -4.795 -12.303 1.814 1.00 94.38 324 ILE A O 1
ATOM 2522 N N . ILE A 1 325 ? -3.491 -11.119 0.393 1.00 92.88 325 ILE A N 1
ATOM 2523 C CA . ILE A 1 325 ? -2.222 -11.309 1.086 1.00 92.88 325 ILE A CA 1
ATOM 2524 C C . ILE A 1 325 ? -1.911 -10.002 1.811 1.00 92.88 325 ILE A C 1
ATOM 2526 O O . ILE A 1 325 ? -1.911 -8.932 1.203 1.00 92.88 325 ILE A O 1
ATOM 2530 N N . ASN A 1 326 ? -1.710 -10.085 3.120 1.00 92.81 326 ASN A N 1
ATOM 2531 C CA . ASN A 1 326 ? -1.369 -8.964 3.989 1.00 92.81 326 ASN A CA 1
ATOM 2532 C C . ASN A 1 326 ? -0.628 -9.505 5.221 1.00 92.81 326 ASN A C 1
ATOM 2534 O O . ASN A 1 326 ? -0.543 -10.722 5.412 1.00 92.81 326 ASN A O 1
ATOM 2538 N N . MET A 1 327 ? -0.174 -8.605 6.090 1.00 91.06 327 MET A N 1
ATOM 2539 C CA . MET A 1 327 ? 0.466 -8.936 7.364 1.00 91.06 327 MET A CA 1
ATOM 2540 C C . MET A 1 327 ? -0.288 -10.002 8.186 1.00 91.06 327 MET A C 1
ATOM 2542 O O . MET A 1 327 ? -1.529 -10.065 8.207 1.00 91.06 327 MET A O 1
ATOM 2546 N N . ILE A 1 328 ? 0.487 -10.823 8.906 1.00 92.94 328 ILE A N 1
ATOM 2547 C CA . ILE A 1 328 ? -0.008 -11.798 9.883 1.00 92.94 328 ILE A CA 1
ATOM 2548 C C . ILE A 1 328 ? -0.984 -11.140 10.861 1.00 92.94 328 ILE A C 1
ATOM 2550 O O . ILE A 1 328 ? -0.751 -10.034 11.319 1.00 92.94 328 ILE A O 1
ATOM 2554 N N . GLY A 1 329 ? -2.088 -11.821 11.167 1.00 93.56 329 GLY A N 1
ATOM 2555 C CA . GLY A 1 329 ? -3.147 -11.274 12.021 1.00 93.56 329 GLY A CA 1
ATOM 2556 C C . GLY A 1 329 ? -4.323 -10.643 11.255 1.00 93.56 329 GLY A C 1
ATOM 2557 O O . GLY A 1 329 ? -5.418 -10.478 11.804 1.00 93.56 329 GLY A O 1
ATOM 2558 N N . THR A 1 330 ? -4.172 -10.398 9.950 1.00 96.00 330 THR A N 1
ATOM 2559 C CA . THR A 1 330 ? -5.279 -9.908 9.110 1.00 96.00 330 THR A CA 1
ATOM 2560 C C . THR A 1 330 ? -6.410 -10.932 9.012 1.00 96.00 330 THR A C 1
ATOM 2562 O O . THR A 1 330 ? -7.581 -10.589 9.176 1.00 96.00 330 THR A O 1
ATOM 2565 N N . TYR A 1 331 ? -6.076 -12.209 8.794 1.00 96.25 331 TYR A N 1
ATOM 2566 C CA . TYR A 1 331 ? -7.075 -13.267 8.613 1.00 96.25 331 TYR A CA 1
ATOM 2567 C C . TYR A 1 331 ? -7.909 -13.519 9.878 1.00 96.25 331 TYR A C 1
ATOM 2569 O O . TYR A 1 331 ? -9.135 -13.566 9.794 1.00 96.25 331 TYR A O 1
ATOM 2577 N N . GLN A 1 332 ? -7.276 -13.593 11.056 1.00 96.06 332 GLN A N 1
ATOM 2578 C CA . GLN A 1 332 ? -7.996 -13.723 12.335 1.00 96.06 332 GLN A CA 1
ATOM 2579 C C . GLN A 1 332 ? -8.946 -12.539 12.562 1.00 96.06 332 GLN A C 1
ATOM 2581 O O . GLN A 1 332 ? -10.099 -12.731 12.940 1.00 96.06 332 GLN A O 1
ATOM 2586 N N . THR A 1 333 ? -8.504 -11.318 12.249 1.00 96.62 333 THR A N 1
ATOM 2587 C CA . THR A 1 333 ? -9.320 -10.112 12.409 1.00 96.62 333 THR A CA 1
ATOM 2588 C C . THR A 1 333 ? -10.514 -10.139 11.459 1.00 96.62 333 THR A C 1
ATOM 2590 O O . THR A 1 333 ? -11.635 -9.840 11.866 1.00 96.62 333 THR A O 1
ATOM 2593 N N . ALA A 1 334 ? -10.299 -10.554 10.207 1.00 96.81 334 ALA A N 1
ATOM 2594 C CA . ALA A 1 334 ? -11.361 -10.712 9.220 1.00 96.81 334 ALA A CA 1
ATOM 2595 C C . ALA A 1 334 ? -12.384 -11.787 9.628 1.00 96.81 334 ALA A C 1
ATOM 2597 O O . ALA A 1 334 ? -13.581 -11.584 9.437 1.00 96.81 334 ALA A O 1
ATOM 2598 N N . LEU A 1 335 ? -11.934 -12.900 10.216 1.00 97.44 335 LEU A N 1
ATOM 2599 C CA . LEU A 1 335 ? -12.808 -13.971 10.697 1.00 97.44 335 LEU A CA 1
ATOM 2600 C C . LEU A 1 335 ? -13.711 -13.492 11.843 1.00 97.44 335 LEU A C 1
ATOM 2602 O O . LEU A 1 335 ? -14.916 -13.732 11.825 1.00 97.44 335 LEU A O 1
ATOM 2606 N N . VAL A 1 336 ? -13.138 -12.765 12.804 1.00 97.69 336 VAL A N 1
ATOM 2607 C CA . VAL A 1 336 ? -13.872 -12.169 13.932 1.00 97.69 336 VAL A CA 1
ATOM 2608 C C . VAL A 1 336 ? -14.845 -11.086 13.456 1.00 97.69 336 VAL A C 1
ATOM 2610 O O . VAL A 1 336 ? -15.983 -11.016 13.914 1.00 97.69 336 VAL A O 1
ATOM 2613 N N . ALA A 1 337 ? -14.434 -10.253 12.499 1.00 97.50 337 ALA A N 1
ATOM 2614 C CA . ALA A 1 337 ? -15.318 -9.262 11.896 1.00 97.50 337 ALA A CA 1
ATOM 2615 C C . ALA A 1 337 ? -16.500 -9.936 11.184 1.00 97.50 337 ALA A C 1
ATOM 2617 O O . ALA A 1 337 ? -17.644 -9.517 11.350 1.00 97.50 337 ALA A O 1
ATOM 2618 N N . HIS A 1 338 ? -16.235 -11.017 10.446 1.00 96.94 338 HIS A N 1
ATOM 2619 C CA . HIS A 1 338 ? -17.262 -11.787 9.755 1.00 96.94 338 HIS A CA 1
ATOM 2620 C C . HIS A 1 338 ? -18.262 -12.428 10.725 1.00 96.94 338 HIS A C 1
ATOM 2622 O O . HIS A 1 338 ? -19.466 -12.300 10.510 1.00 96.94 338 HIS A O 1
ATOM 2628 N N . SER A 1 339 ? -17.795 -13.049 11.815 1.00 97.50 339 SER A N 1
ATOM 2629 C CA . SER A 1 339 ? -18.682 -13.672 12.809 1.00 97.50 339 SER A CA 1
ATOM 2630 C C . SER A 1 339 ? -19.584 -12.659 13.523 1.00 97.50 339 SER A C 1
ATOM 2632 O O . SER A 1 339 ? -20.708 -12.991 13.893 1.00 97.50 339 SER A O 1
ATOM 2634 N N . MET A 1 340 ? -19.134 -11.408 13.656 1.00 97.12 340 MET A N 1
ATOM 2635 C CA . MET A 1 340 ? -19.908 -10.298 14.222 1.00 97.12 340 MET A CA 1
ATOM 2636 C C . MET A 1 340 ? -20.620 -9.429 13.171 1.00 97.12 340 MET A C 1
ATOM 2638 O O . MET A 1 340 ? -21.092 -8.336 13.491 1.00 97.12 340 MET A O 1
ATOM 2642 N N . ASN A 1 341 ? -20.719 -9.894 11.919 1.00 96.62 341 ASN A N 1
ATOM 2643 C CA . ASN A 1 341 ? -21.371 -9.195 10.804 1.00 96.62 341 ASN A CA 1
ATOM 2644 C C . ASN A 1 341 ? -20.842 -7.768 10.552 1.00 96.62 341 ASN A C 1
ATOM 2646 O O . ASN A 1 341 ? -21.579 -6.883 10.109 1.00 96.62 341 ASN A O 1
ATOM 2650 N N . LYS A 1 342 ? -19.557 -7.527 10.824 1.00 96.38 342 LYS A N 1
ATOM 2651 C CA . LYS A 1 342 ? -18.893 -6.252 10.547 1.00 96.38 342 LYS A CA 1
ATOM 2652 C C . LYS A 1 342 ? -18.337 -6.257 9.117 1.00 96.38 342 LYS A C 1
ATOM 2654 O O . LYS A 1 342 ? -17.677 -7.220 8.719 1.00 96.38 342 LYS A O 1
ATOM 2659 N N . PRO A 1 343 ? -18.584 -5.206 8.313 1.00 96.44 343 PRO A N 1
ATOM 2660 C CA . PRO A 1 343 ? -18.053 -5.126 6.960 1.00 96.44 343 PRO A CA 1
ATOM 2661 C C . PRO A 1 343 ? -16.529 -4.966 6.985 1.00 96.44 343 PRO A C 1
ATOM 2663 O O . PRO A 1 343 ? -15.992 -4.156 7.743 1.00 96.44 343 PRO A O 1
ATOM 2666 N N . VAL A 1 344 ? -15.855 -5.713 6.113 1.00 96.44 344 VAL A N 1
ATOM 2667 C CA . VAL A 1 344 ? -14.406 -5.649 5.901 1.00 96.44 344 VAL A CA 1
ATOM 2668 C C . VAL A 1 344 ? -14.143 -5.102 4.503 1.00 96.44 344 VAL A C 1
ATOM 2670 O O . VAL A 1 344 ? -14.645 -5.651 3.520 1.00 96.44 344 VAL A O 1
ATOM 2673 N N . TYR A 1 345 ? -13.342 -4.045 4.420 1.00 96.00 345 TYR A N 1
ATOM 2674 C CA . TYR A 1 345 ? -12.871 -3.465 3.167 1.00 96.00 345 TYR A CA 1
ATOM 2675 C C . TYR A 1 345 ? -11.357 -3.572 3.067 1.00 96.00 345 TYR A C 1
ATOM 2677 O O . TYR A 1 345 ? -10.640 -3.520 4.066 1.00 96.00 345 TYR A O 1
ATOM 2685 N N . VAL A 1 346 ? -10.876 -3.691 1.835 1.00 95.94 346 VAL A N 1
ATOM 2686 C CA . VAL A 1 346 ? -9.450 -3.751 1.531 1.00 95.94 346 VAL A CA 1
ATOM 2687 C C . VAL A 1 346 ? -9.150 -2.719 0.459 1.00 95.94 346 VAL A C 1
ATOM 2689 O O . VAL A 1 346 ? -9.812 -2.690 -0.580 1.00 95.94 346 VAL A O 1
ATOM 2692 N N . ALA A 1 347 ? -8.176 -1.860 0.739 1.00 94.69 347 ALA A N 1
ATOM 2693 C CA . ALA A 1 347 ? -7.660 -0.879 -0.200 1.00 94.69 347 ALA A CA 1
ATOM 2694 C C . ALA A 1 347 ? -6.335 -1.391 -0.776 1.00 94.69 347 ALA A C 1
ATOM 2696 O O . ALA A 1 347 ? -5.390 -1.652 -0.029 1.00 94.69 347 ALA A O 1
ATOM 2697 N N . ALA A 1 348 ? -6.273 -1.524 -2.100 1.00 93.25 348 ALA A N 1
ATOM 2698 C CA . ALA A 1 348 ? -5.102 -2.021 -2.810 1.00 93.25 348 ALA A CA 1
ATOM 2699 C C . ALA A 1 348 ? -4.933 -1.297 -4.148 1.00 93.25 348 ALA A C 1
ATOM 2701 O O . ALA A 1 348 ? -5.910 -0.965 -4.825 1.00 93.25 348 ALA A O 1
ATOM 2702 N N . GLU A 1 349 ? -3.684 -1.047 -4.523 1.00 91.38 349 GLU A N 1
ATOM 2703 C CA . GLU A 1 349 ? -3.332 -0.598 -5.862 1.00 91.38 349 GLU A CA 1
ATOM 2704 C C . GLU A 1 349 ? -3.454 -1.746 -6.875 1.00 91.38 349 GLU A C 1
ATOM 2706 O O . GLU A 1 349 ? -3.171 -2.890 -6.548 1.00 91.38 349 GLU A O 1
ATOM 2711 N N . SER A 1 350 ? -3.837 -1.450 -8.120 1.00 86.50 350 SER A N 1
ATOM 2712 C CA . SER A 1 350 ? -4.086 -2.464 -9.163 1.00 86.50 350 SER A CA 1
ATOM 2713 C C . SER A 1 350 ? -2.841 -3.190 -9.677 1.00 86.50 350 SER A C 1
ATOM 2715 O O . SER A 1 350 ? -2.967 -4.120 -10.469 1.00 86.50 350 SER A O 1
ATOM 2717 N N . PHE A 1 351 ? -1.649 -2.754 -9.266 1.00 85.25 351 PHE A N 1
ATOM 2718 C CA . PHE A 1 351 ? -0.388 -3.417 -9.592 1.00 85.25 351 PHE A CA 1
ATOM 2719 C C . PHE A 1 351 ? 0.026 -4.488 -8.567 1.00 85.25 351 PHE A C 1
ATOM 2721 O O . PHE A 1 351 ? 1.091 -5.082 -8.720 1.00 85.25 351 PHE A O 1
ATOM 2728 N N . LYS A 1 352 ? -0.774 -4.683 -7.513 1.00 84.88 352 LYS A N 1
ATOM 2729 C CA . LYS A 1 352 ? -0.650 -5.747 -6.510 1.00 84.88 352 LYS A CA 1
ATOM 2730 C C . LYS A 1 352 ? -1.690 -6.827 -6.765 1.00 84.88 352 LYS A C 1
ATOM 2732 O O . LYS A 1 352 ? -1.442 -7.967 -6.314 1.00 84.88 352 LYS A O 1
#

Organism: Taxus chinensis (NCBI:txid29808)

pLDDT: mean 71.72, std 28.39, range [20.05, 98.19]

Nearest PDB structures (foldseek):
  6jlz-assembly1_B  TM=9.710E-01  e=1.355E-22  Schizosaccharomyces pombe 972h-
  7kma-assembly4_G  TM=9.506E-01  e=1.607E-22  Homo sapiens
  7kma-assembly2_H  TM=9.444E-01  e=5.637E-22  Homo sapiens
  5b04-assembly1_A  TM=9.117E-01  e=4.393E-21  Schizosaccharomyces pombe 972h-
  3ecs-assembly1_D  TM=9.139E-01  e=4.393E-21  Homo sapiens

Solvent-accessible surface area (backbone atoms only — not comparable to full-atom values): 21662 Å² total; per-residue (Å²): 132,89,79,91,79,86,85,80,87,78,85,87,75,88,84,82,79,90,78,96,73,90,74,76,82,56,100,68,95,57,64,75,56,64,66,80,85,93,74,93,76,91,79,82,84,84,83,88,83,89,80,88,85,81,90,86,80,97,67,76,81,71,69,77,78,77,66,78,97,79,63,76,80,80,51,63,83,75,65,74,78,79,74,75,88,60,86,43,74,64,55,56,49,51,58,53,68,72,48,85,83,77,79,72,95,68,76,81,79,73,77,80,84,73,73,97,65,81,91,71,89,53,59,66,60,48,23,52,61,43,49,70,39,87,85,47,48,64,26,38,16,45,30,48,25,54,31,48,48,64,71,68,56,84,61,87,46,71,69,54,44,51,50,53,49,47,54,49,42,52,53,56,32,69,73,44,77,83,41,54,29,44,43,39,21,43,54,49,44,51,51,67,53,60,68,57,72,76,83,79,57,96,47,65,68,63,52,52,54,52,40,40,56,46,30,50,51,51,29,53,51,57,61,46,37,50,61,50,48,12,69,63,49,25,76,76,60,53,70,81,32,32,35,36,36,65,37,61,35,75,49,45,50,47,15,53,51,45,28,45,75,72,70,48,49,50,37,35,39,25,22,33,29,72,93,80,40,36,7,50,56,41,42,51,57,37,44,75,70,72,39,53,67,44,82,40,55,69,84,46,46,73,80,48,47,82,73,38,62,34,36,48,32,46,50,51,29,54,46,95,91,71,49,78,41,57,67,80,64,50,64,64,51,50,51,51,30,52,78,69,72,34,54,66,39,47,43,45,60,71,59,52